Protein AF-A0A7S3C6K2-F1 (afdb_monomer_lite)

Secondary structure (DSSP, 8-state):
-TTHHHHHHHHHHHGGGGGGGHHHHHHHHHHHH-TT-TTS-HHHHHHHHHHHHHHHHTS--TTTHHHHHHHHHHHHHHS-HHHHHHHHHHHHHHHHHHGGGGGGGHHHHHHHHHHHT---HHHHHHHHHHHTTS---S-------HHHHHHHHHHHHTS-S--------------PPP-HHHHHHHH--TT--SHHHHHHHHHHHHHHHHHH-S-HHHHHTHHHHHH-HHHHHHTHHHHHHHHHTTS-HHHH-

Foldseek 3Di:
DVCLLVVLVVLLVCFAVCQVVCVPVLVVLLVQLAQPPPPHDPVSSLSSLLSLLSNLLRYQCVPCLCVLVVSLLNCLQRNDPVCNVSSVSSNLSNCLNCPLVCQVCLVVVVVSCVVSVHDDPSSVQSNVLSVVPDDDPDDDDDCPDSNVSSVVSCVVPVPVDDDPDPPPPPPPQQQDAADVVLLVVLQDDPPQDDPVSVLVSLLSNLLSLLCRFSGPVSNVCSVVSVVDVVSSVVCSVVSCVRNVVNDDPVSND

pLDDT: mean 78.12, std 16.26, range [31.64, 93.25]

InterPro domains:
  IPR011989 Armadillo-like helical [G3DSA:1.25.10.10] (5-213)
  IPR016024 Armadillo-type fold [SSF48371] (8-250)
  IPR050517 DNA Damage Response and Repair Kinase [PTHR11139] (7-250)

Sequence (253 aa):
YTYVPHVLHAIESFGSSIEDNLHILLPALMRLISPNTTATPLEIRRTILESLARILKCMKLSGYGSAIIQPLARILSLGPESLKRTTLDTICAAAVSLGEEFSFFVPSIRKLLIAQNIHHDVFEAIASCLALSEPPCTVDTVDYNASTAFDYIMKTKMNGQAPDKLDIMPTPELKYSVNEQNLKKAWESSQRSTKEDWVEWMRHFSVELLKESPSPALRACYTLAQVQPHTAKDLFAAGFISCWSELSSNSQQ

Radius of gyration: 30.46 Å; chains: 1; bounding box: 77×34×78 Å

Structure (mmCIF, N/CA/C/O backbone):
data_AF-A0A7S3C6K2-F1
#
_entry.id   AF-A0A7S3C6K2-F1
#
loop_
_atom_site.group_PDB
_atom_site.id
_atom_site.type_symbol
_atom_site.label_atom_id
_atom_site.label_alt_id
_atom_site.label_comp_id
_atom_site.label_asym_id
_atom_site.label_entity_id
_atom_site.label_seq_id
_atom_site.pdbx_PDB_ins_code
_atom_site.Cartn_x
_atom_site.Cartn_y
_atom_site.Cartn_z
_atom_site.occupancy
_atom_site.B_iso_or_equiv
_atom_site.auth_seq_id
_atom_site.auth_comp_id
_atom_site.auth_asym_id
_atom_site.auth_atom_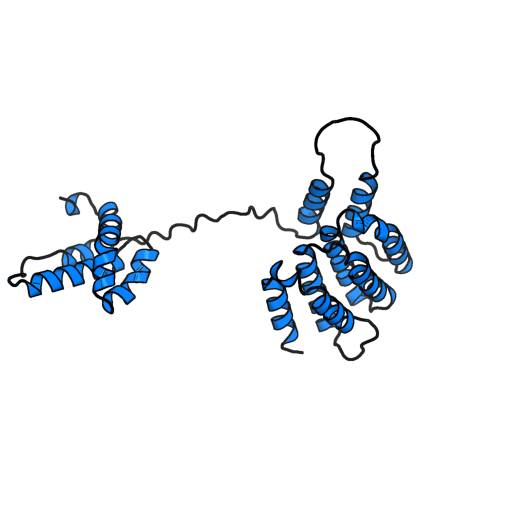id
_atom_site.pdbx_PDB_model_num
ATOM 1 N N . TYR A 1 1 ? -13.338 -0.760 -20.403 1.00 64.81 1 TYR A N 1
ATOM 2 C CA . TYR A 1 1 ? -12.100 -0.479 -19.643 1.00 64.81 1 TYR A CA 1
ATOM 3 C C . TYR A 1 1 ? -12.317 0.258 -18.312 1.00 64.81 1 TYR A C 1
ATOM 5 O O . TYR A 1 1 ? -11.346 0.523 -17.617 1.00 64.81 1 TYR A O 1
ATOM 13 N N . THR A 1 2 ? -13.558 0.529 -17.897 1.00 73.94 2 THR A N 1
ATOM 14 C CA . THR A 1 2 ? -13.909 1.263 -16.661 1.00 73.94 2 THR A CA 1
ATOM 15 C C . THR A 1 2 ? -13.437 0.595 -15.362 1.00 73.94 2 THR A C 1
ATOM 17 O O . THR A 1 2 ? -13.117 1.276 -14.393 1.00 73.94 2 THR A O 1
ATOM 20 N N . TYR A 1 3 ? -13.331 -0.734 -15.343 1.00 82.06 3 TYR A N 1
ATOM 21 C CA . TYR A 1 3 ? -12.882 -1.487 -14.167 1.00 82.06 3 TYR A CA 1
ATOM 22 C C . TYR A 1 3 ? -11.357 -1.584 -14.025 1.00 82.06 3 TYR A C 1
ATOM 24 O O . TYR A 1 3 ? -10.878 -1.969 -12.964 1.00 82.06 3 TYR A O 1
ATOM 32 N N . VAL A 1 4 ? -10.580 -1.221 -15.056 1.00 81.69 4 VAL A N 1
ATOM 33 C CA . VAL A 1 4 ? -9.114 -1.386 -15.038 1.00 81.69 4 VAL A CA 1
ATOM 34 C C . VAL A 1 4 ? -8.454 -0.611 -13.888 1.00 81.69 4 VAL A C 1
ATOM 36 O O . VAL A 1 4 ? -7.694 -1.234 -13.153 1.00 81.69 4 VAL A O 1
ATOM 39 N N . PRO A 1 5 ? -8.771 0.676 -13.637 1.00 79.88 5 PRO A N 1
ATOM 40 C CA . PRO A 1 5 ? -8.176 1.414 -12.519 1.00 79.88 5 PRO A CA 1
ATOM 41 C C . PRO A 1 5 ? -8.506 0.812 -11.148 1.00 79.88 5 PRO A C 1
ATOM 43 O O . PRO A 1 5 ? -7.655 0.786 -10.269 1.00 79.88 5 PRO A O 1
ATOM 46 N N . HIS A 1 6 ? -9.718 0.276 -10.976 1.00 84.00 6 HIS A N 1
ATOM 47 C CA . HIS A 1 6 ? -10.160 -0.335 -9.720 1.00 84.00 6 HIS A CA 1
ATOM 48 C C . HIS A 1 6 ? -9.415 -1.643 -9.439 1.00 84.00 6 HIS A C 1
ATOM 50 O O . HIS A 1 6 ? -8.993 -1.889 -8.313 1.00 84.00 6 HIS A O 1
ATOM 56 N N . VAL A 1 7 ? -9.209 -2.462 -10.475 1.00 86.00 7 VAL A N 1
ATOM 57 C CA . VAL A 1 7 ? -8.421 -3.696 -10.370 1.00 86.00 7 VAL A CA 1
ATOM 58 C C . VAL A 1 7 ? -6.953 -3.375 -10.092 1.00 86.00 7 VAL A C 1
ATOM 60 O O . VAL A 1 7 ? -6.355 -4.010 -9.233 1.00 86.00 7 VAL A O 1
ATOM 63 N N . LEU A 1 8 ? -6.381 -2.367 -10.758 1.00 84.00 8 LEU A N 1
ATOM 64 C CA . LEU A 1 8 ? -5.008 -1.925 -10.495 1.00 84.00 8 LEU A CA 1
ATOM 65 C C . LEU A 1 8 ? -4.840 -1.401 -9.066 1.00 84.00 8 LEU A C 1
ATOM 67 O O . LEU A 1 8 ? -3.892 -1.787 -8.397 1.00 84.00 8 LEU A O 1
ATOM 71 N N . HIS A 1 9 ? -5.786 -0.602 -8.572 1.00 84.62 9 HIS A N 1
ATOM 72 C CA . HIS A 1 9 ? -5.782 -0.126 -7.191 1.00 84.62 9 HIS A CA 1
ATOM 73 C C . HIS A 1 9 ? -5.900 -1.277 -6.182 1.00 84.62 9 HIS A C 1
ATOM 75 O O . HIS A 1 9 ? -5.222 -1.278 -5.158 1.00 84.62 9 HIS A O 1
ATOM 81 N N . ALA A 1 10 ? -6.728 -2.287 -6.467 1.00 85.44 10 ALA A N 1
ATOM 82 C CA . ALA A 1 10 ? -6.806 -3.483 -5.630 1.00 85.44 10 ALA A CA 1
ATOM 83 C C . ALA A 1 10 ? -5.462 -4.234 -5.605 1.00 85.44 10 ALA A C 1
ATOM 85 O O . ALA A 1 10 ? -4.978 -4.589 -4.534 1.00 85.44 10 ALA A O 1
ATOM 86 N N . ILE A 1 11 ? -4.819 -4.402 -6.766 1.00 84.94 11 ILE A N 1
ATOM 87 C CA . ILE A 1 11 ? -3.484 -5.008 -6.873 1.00 84.94 11 ILE A CA 1
ATOM 88 C C . ILE A 1 11 ? -2.448 -4.188 -6.090 1.00 84.94 11 ILE A C 1
ATOM 90 O O . ILE A 1 11 ? -1.660 -4.758 -5.345 1.00 84.94 11 ILE A O 1
ATOM 94 N N . GLU A 1 12 ? -2.470 -2.860 -6.192 1.00 84.62 12 GLU A N 1
ATOM 95 C CA . GLU A 1 12 ? -1.604 -1.981 -5.395 1.00 84.62 12 GLU A CA 1
ATOM 96 C C . GLU A 1 12 ? -1.830 -2.165 -3.886 1.00 84.62 12 GLU A C 1
ATOM 98 O O . GLU A 1 12 ? -0.866 -2.261 -3.131 1.00 84.62 12 GLU A O 1
ATOM 103 N N . SER A 1 13 ? -3.088 -2.279 -3.445 1.00 83.25 13 SER A N 1
ATOM 104 C CA . SER A 1 13 ? -3.433 -2.416 -2.023 1.00 83.25 13 SER A CA 1
ATOM 105 C C . SER A 1 13 ? -2.991 -3.735 -1.384 1.00 83.25 13 SER A C 1
ATOM 107 O O . SER A 1 13 ? -2.796 -3.789 -0.172 1.00 83.25 13 SER A O 1
ATOM 109 N N . PHE A 1 14 ? -2.803 -4.796 -2.174 1.00 83.38 14 PHE A N 1
ATOM 110 C CA . PHE A 1 14 ? -2.331 -6.079 -1.651 1.00 83.38 14 PHE A CA 1
ATOM 111 C C . PHE A 1 14 ? -0.828 -6.074 -1.313 1.00 83.38 14 PHE A C 1
ATOM 113 O O . PHE A 1 14 ? -0.391 -6.907 -0.512 1.00 83.38 14 PHE A O 1
ATOM 120 N N . GLY A 1 15 ? -0.046 -5.147 -1.886 1.00 80.81 15 GLY A N 1
ATOM 121 C CA . GLY A 1 15 ? 1.379 -4.979 -1.586 1.00 80.81 15 GLY A CA 1
ATOM 122 C C . GLY A 1 15 ? 2.167 -6.288 -1.701 1.00 80.81 15 GLY A C 1
ATOM 123 O O . GLY A 1 15 ? 1.960 -7.062 -2.633 1.00 80.81 15 GLY A O 1
ATOM 124 N N . SER A 1 16 ? 3.020 -6.577 -0.715 1.00 79.62 16 SER A N 1
ATOM 125 C CA . SER A 1 16 ? 3.875 -7.775 -0.687 1.00 79.62 16 SER A CA 1
ATOM 126 C C . SER A 1 16 ? 3.115 -9.111 -0.697 1.00 79.62 16 SER A C 1
ATOM 128 O O . SER A 1 16 ? 3.700 -10.146 -0.996 1.00 79.62 16 SER A O 1
ATOM 130 N N . SER A 1 17 ? 1.800 -9.118 -0.451 1.00 81.19 17 SER A N 1
ATOM 131 C CA . SER A 1 17 ? 0.987 -10.345 -0.483 1.00 81.19 17 SER A CA 1
ATOM 132 C C . SER A 1 17 ? 0.857 -10.954 -1.888 1.00 81.19 17 SER A C 1
ATOM 134 O O . SER A 1 17 ? 0.444 -12.104 -2.026 1.00 81.19 17 SER A O 1
ATOM 136 N N . ILE A 1 18 ? 1.170 -10.196 -2.948 1.00 82.06 18 ILE A N 1
ATOM 137 C CA . ILE A 1 18 ? 1.134 -10.691 -4.337 1.00 82.06 18 ILE A CA 1
ATOM 138 C C . ILE A 1 18 ? 2.470 -11.309 -4.767 1.00 82.06 18 ILE A C 1
ATOM 140 O O . ILE A 1 18 ? 2.504 -11.935 -5.825 1.00 82.06 18 ILE A O 1
ATOM 144 N N . GLU A 1 19 ? 3.551 -11.182 -3.988 1.00 81.88 19 GLU A N 1
ATOM 145 C CA . GLU A 1 19 ? 4.899 -11.613 -4.402 1.00 81.88 19 GLU A CA 1
ATOM 146 C C . GLU A 1 19 ? 4.919 -13.054 -4.946 1.00 81.88 19 GLU A C 1
ATOM 148 O O . GLU A 1 19 ? 5.427 -13.298 -6.043 1.00 81.88 19 GLU A O 1
ATOM 153 N N . ASP A 1 20 ? 4.231 -13.978 -4.271 1.00 83.75 20 ASP A N 1
ATOM 154 C CA . ASP A 1 20 ? 4.140 -15.393 -4.660 1.00 83.75 20 ASP A CA 1
ATOM 155 C C . ASP A 1 20 ? 3.450 -15.618 -6.021 1.00 83.75 20 ASP A C 1
ATOM 157 O O . ASP A 1 20 ? 3.734 -16.574 -6.746 1.00 83.75 20 ASP A O 1
ATOM 161 N N . ASN A 1 21 ? 2.558 -14.707 -6.412 1.00 83.88 21 ASN A N 1
ATOM 162 C CA . ASN A 1 21 ? 1.758 -14.782 -7.635 1.00 83.88 21 ASN A CA 1
ATOM 163 C C . ASN A 1 21 ? 2.250 -13.826 -8.742 1.00 83.88 21 ASN A C 1
ATOM 165 O O . ASN A 1 21 ? 1.594 -13.687 -9.783 1.00 83.88 21 ASN A O 1
ATOM 169 N N . LEU A 1 22 ? 3.418 -13.190 -8.571 1.00 82.12 22 LEU A N 1
ATOM 170 C CA . LEU A 1 22 ? 3.992 -12.256 -9.552 1.00 82.12 22 LEU A CA 1
ATOM 171 C C . LEU A 1 22 ? 4.201 -12.889 -10.931 1.00 82.12 22 LEU A C 1
ATOM 173 O O . LEU A 1 22 ? 3.985 -12.230 -11.950 1.00 82.12 22 LEU A O 1
ATOM 177 N N . HIS A 1 23 ? 4.547 -14.176 -10.979 1.00 84.31 23 HIS A N 1
ATOM 178 C CA . HIS A 1 23 ? 4.739 -14.926 -12.221 1.00 84.31 23 HIS A CA 1
ATOM 179 C C . HIS A 1 23 ? 3.481 -14.984 -13.110 1.00 84.31 23 HIS A C 1
ATOM 181 O O . HIS A 1 23 ? 3.599 -15.149 -14.322 1.00 84.31 23 HIS A O 1
ATOM 187 N N . ILE A 1 24 ? 2.284 -14.811 -12.539 1.00 85.94 24 ILE A N 1
ATOM 188 C CA . ILE A 1 24 ? 1.009 -14.776 -13.275 1.00 85.94 24 ILE A CA 1
ATOM 189 C C . ILE A 1 24 ? 0.642 -13.334 -13.634 1.00 85.94 24 ILE A C 1
ATOM 191 O O . ILE A 1 24 ? 0.229 -13.035 -14.760 1.00 85.94 24 ILE A O 1
ATOM 195 N N . LEU A 1 25 ? 0.807 -12.429 -12.670 1.00 84.56 25 LEU A N 1
ATOM 196 C CA . LEU A 1 25 ? 0.382 -11.039 -12.776 1.00 84.56 25 LEU A CA 1
ATOM 197 C C . LEU A 1 25 ? 1.250 -10.245 -13.760 1.00 84.56 25 LEU A C 1
ATOM 199 O O . LEU A 1 25 ? 0.731 -9.536 -14.626 1.00 84.56 25 LEU A O 1
ATOM 203 N N . LEU A 1 26 ? 2.571 -10.395 -13.664 1.00 84.38 26 LEU A N 1
ATOM 204 C CA . LEU A 1 26 ? 3.520 -9.606 -14.437 1.00 84.38 26 LEU A CA 1
ATOM 205 C C . LEU A 1 26 ? 3.379 -9.853 -15.953 1.00 84.38 26 LEU A C 1
ATOM 207 O O . LEU A 1 26 ? 3.201 -8.875 -16.685 1.00 84.38 26 LEU A O 1
ATOM 211 N N . PRO A 1 27 ? 3.340 -11.100 -16.474 1.00 85.12 27 PRO A N 1
ATOM 212 C CA . PRO A 1 27 ? 3.137 -11.324 -17.906 1.00 85.12 27 PRO A CA 1
ATOM 213 C C . PRO A 1 27 ? 1.773 -10.837 -18.410 1.00 85.12 27 PRO A C 1
ATOM 215 O O . PRO A 1 27 ? 1.652 -10.421 -19.564 1.00 85.12 27 PRO A O 1
ATOM 218 N N . ALA A 1 28 ? 0.728 -10.875 -17.576 1.00 86.44 28 ALA A N 1
ATOM 219 C CA . ALA A 1 28 ? -0.586 -10.352 -17.940 1.00 86.44 28 ALA A CA 1
ATOM 220 C C . ALA A 1 28 ? -0.554 -8.826 -18.118 1.00 86.44 28 ALA A C 1
ATOM 222 O O . ALA A 1 28 ? -0.983 -8.332 -19.162 1.00 86.44 28 ALA A O 1
ATOM 223 N N . LEU A 1 29 ? 0.030 -8.094 -17.162 1.00 86.25 29 LEU A N 1
ATOM 224 C CA . LEU A 1 29 ? 0.198 -6.642 -17.257 1.00 86.25 29 LEU A CA 1
ATOM 225 C C . LEU A 1 29 ? 1.121 -6.255 -18.423 1.00 86.25 29 LEU A C 1
ATOM 227 O O . LEU A 1 29 ? 0.767 -5.391 -19.223 1.00 86.25 29 LEU A O 1
ATOM 231 N N . MET A 1 30 ? 2.250 -6.948 -18.605 1.00 86.69 30 MET A N 1
ATOM 232 C CA . MET A 1 30 ? 3.189 -6.686 -19.708 1.00 86.69 30 MET A CA 1
ATOM 233 C C . MET A 1 30 ? 2.550 -6.872 -21.091 1.00 86.69 30 MET A C 1
ATOM 235 O O . MET A 1 30 ? 2.809 -6.085 -22.005 1.00 86.69 30 MET A O 1
ATOM 239 N N . ARG A 1 31 ? 1.667 -7.867 -21.264 1.00 83.25 31 ARG A N 1
ATOM 240 C CA . ARG A 1 31 ? 0.925 -8.064 -22.524 1.00 83.25 31 ARG A CA 1
ATOM 241 C C . ARG A 1 31 ? -0.049 -6.925 -22.830 1.00 83.25 31 ARG A C 1
ATOM 243 O O . ARG A 1 31 ? -0.217 -6.578 -23.999 1.00 83.25 31 ARG A O 1
ATOM 250 N N . LEU A 1 32 ? -0.670 -6.337 -21.807 1.00 81.31 32 LEU A N 1
ATOM 251 C CA . LEU A 1 32 ? -1.620 -5.230 -21.974 1.00 81.31 32 LEU A CA 1
ATOM 252 C C . LEU A 1 32 ? -0.936 -3.922 -22.399 1.00 81.31 32 LEU A C 1
ATOM 254 O O . LEU A 1 32 ? -1.541 -3.125 -23.121 1.00 81.31 32 LEU A O 1
ATOM 258 N N . ILE A 1 33 ? 0.315 -3.719 -21.972 1.00 83.06 33 ILE A N 1
ATOM 259 C CA . ILE A 1 33 ? 1.109 -2.517 -22.273 1.00 83.06 33 ILE A CA 1
ATOM 260 C C . ILE A 1 33 ? 1.903 -2.670 -23.586 1.00 83.06 33 ILE A C 1
ATOM 262 O O . ILE A 1 33 ? 2.230 -1.671 -24.226 1.00 83.06 33 ILE A O 1
ATOM 266 N N . SER A 1 34 ? 2.184 -3.906 -24.017 1.00 80.50 34 SER A N 1
ATOM 267 C CA . SER A 1 34 ? 2.970 -4.214 -25.220 1.00 80.50 34 SER A CA 1
ATOM 268 C C . SER A 1 34 ? 2.562 -3.380 -26.454 1.00 80.50 34 SER A C 1
ATOM 270 O O . SER A 1 34 ? 1.366 -3.237 -26.737 1.00 80.50 34 SER A O 1
ATOM 272 N N . PRO A 1 35 ? 3.532 -2.859 -27.236 1.00 68.50 35 PRO A N 1
ATOM 273 C CA . PRO A 1 35 ? 3.268 -1.983 -28.383 1.00 68.50 35 PRO A CA 1
ATOM 274 C C . PRO A 1 35 ? 2.441 -2.662 -29.486 1.00 68.50 35 PRO A C 1
ATOM 276 O O . PRO A 1 35 ? 1.701 -1.986 -30.194 1.00 68.50 35 PRO A O 1
ATOM 279 N N . ASN A 1 36 ? 2.496 -3.995 -29.579 1.00 64.88 36 ASN A N 1
ATOM 280 C CA . ASN A 1 36 ? 1.814 -4.773 -30.619 1.00 64.88 36 ASN A CA 1
ATOM 281 C C . ASN A 1 36 ? 0.298 -4.909 -30.393 1.00 64.88 36 ASN A C 1
ATOM 283 O O . ASN A 1 36 ? -0.426 -5.328 -31.293 1.00 64.88 36 ASN A O 1
ATOM 287 N N . THR A 1 37 ? -0.196 -4.586 -29.198 1.00 69.25 37 THR A N 1
ATOM 288 C CA . THR A 1 37 ? -1.614 -4.723 -28.863 1.00 69.25 37 THR A CA 1
ATOM 289 C C . THR A 1 37 ? -2.338 -3.447 -29.276 1.00 69.25 37 THR A C 1
ATOM 291 O O . THR A 1 37 ? -2.374 -2.509 -28.500 1.00 69.25 37 THR A O 1
ATOM 294 N N . THR A 1 38 ? -2.927 -3.346 -30.468 1.00 62.12 38 THR A N 1
ATOM 295 C CA . THR A 1 38 ? -3.672 -2.134 -30.901 1.00 62.12 38 THR A CA 1
ATOM 296 C C . THR A 1 38 ? -5.009 -1.933 -30.179 1.00 62.12 38 THR A C 1
ATOM 298 O O . THR A 1 38 ? -5.578 -0.848 -30.233 1.00 62.12 38 THR A O 1
ATOM 301 N N . ALA A 1 39 ? -5.496 -2.951 -29.462 1.00 70.00 39 ALA A N 1
ATOM 302 C CA . ALA A 1 39 ? -6.806 -2.934 -28.815 1.00 70.00 39 ALA A CA 1
ATOM 303 C C . ALA A 1 39 ? -6.888 -2.025 -27.574 1.00 70.00 39 ALA A C 1
ATOM 305 O O . ALA A 1 39 ? -7.967 -1.536 -27.259 1.00 70.00 39 ALA A O 1
ATOM 306 N N . THR A 1 40 ? -5.784 -1.791 -26.853 1.00 77.81 40 THR A N 1
ATOM 307 C CA . THR A 1 40 ? -5.785 -1.014 -25.601 1.00 77.81 40 THR A CA 1
ATOM 308 C C . THR A 1 40 ? -5.561 0.485 -25.849 1.00 77.81 40 THR A C 1
ATOM 310 O O . THR A 1 40 ? -4.499 0.851 -26.368 1.00 77.81 40 THR A O 1
ATOM 313 N N . PRO A 1 41 ? -6.491 1.368 -25.431 1.00 83.44 41 PRO A N 1
ATOM 314 C CA . PRO A 1 41 ? -6.302 2.819 -25.479 1.00 83.44 41 PRO A CA 1
ATOM 315 C C . PRO A 1 41 ? -5.038 3.286 -24.745 1.00 83.44 41 PRO A C 1
ATOM 317 O O . PRO A 1 41 ? -4.643 2.707 -23.730 1.00 83.44 41 PRO A O 1
ATOM 320 N N . LEU A 1 42 ? -4.417 4.357 -25.248 1.00 82.75 42 LEU A N 1
ATOM 321 C CA . LEU A 1 42 ? -3.139 4.877 -24.742 1.00 82.75 42 LEU A CA 1
ATOM 322 C C . LEU A 1 42 ? -3.208 5.324 -23.276 1.00 82.75 42 LEU A C 1
ATOM 324 O O . LEU A 1 42 ? -2.281 5.047 -22.517 1.00 82.75 42 LEU A O 1
ATOM 328 N N . GLU A 1 43 ? -4.313 5.950 -22.865 1.00 83.62 43 GLU A N 1
ATOM 329 C CA . GLU A 1 43 ? -4.521 6.394 -21.479 1.00 83.62 43 GLU A CA 1
ATOM 330 C C . GLU A 1 43 ? -4.464 5.226 -20.497 1.00 83.62 43 GLU A C 1
ATOM 332 O O . GLU A 1 43 ? -3.812 5.304 -19.464 1.00 83.62 43 GLU A O 1
ATOM 337 N N . ILE A 1 44 ? -5.057 4.091 -20.865 1.00 84.50 44 ILE A N 1
ATOM 338 C CA . ILE A 1 44 ? -5.096 2.912 -20.000 1.00 84.50 44 ILE A CA 1
ATOM 339 C C . ILE A 1 44 ? -3.712 2.283 -19.889 1.00 84.50 44 ILE A C 1
ATOM 341 O O . ILE A 1 44 ? -3.324 1.860 -18.805 1.00 84.50 44 ILE A O 1
ATOM 345 N N . ARG A 1 45 ? -2.934 2.246 -20.979 1.00 87.25 45 ARG A N 1
ATOM 346 C CA . ARG A 1 45 ? -1.543 1.764 -20.919 1.00 87.25 45 ARG A CA 1
ATOM 347 C C . ARG A 1 45 ? -0.693 2.632 -20.003 1.00 87.25 45 ARG A C 1
ATOM 349 O O . ARG A 1 45 ? 0.111 2.092 -19.251 1.00 87.25 45 ARG A O 1
ATOM 356 N N . ARG A 1 46 ? -0.900 3.951 -20.042 1.00 87.38 46 ARG A N 1
ATOM 357 C CA . ARG A 1 46 ? -0.248 4.889 -19.129 1.00 87.38 46 ARG A CA 1
ATOM 358 C C . ARG A 1 46 ? -0.633 4.613 -17.678 1.00 87.38 46 ARG A C 1
ATOM 360 O O . ARG A 1 46 ? 0.260 4.453 -16.857 1.00 87.38 46 ARG A O 1
ATOM 367 N N . THR A 1 47 ? -1.925 4.469 -17.379 1.00 86.19 47 THR A N 1
ATOM 368 C CA . THR A 1 47 ? -2.391 4.136 -16.023 1.00 86.19 47 THR A CA 1
ATOM 369 C C . THR A 1 47 ? -1.810 2.809 -15.537 1.00 86.19 47 THR A C 1
ATOM 371 O O . THR A 1 47 ? -1.361 2.722 -14.401 1.00 86.19 47 THR A O 1
ATOM 374 N N . ILE A 1 48 ? -1.753 1.785 -16.398 1.00 88.56 48 ILE A N 1
ATOM 375 C CA . ILE A 1 48 ? -1.130 0.503 -16.046 1.00 88.56 48 ILE A CA 1
ATOM 376 C C . ILE A 1 48 ? 0.367 0.688 -15.754 1.00 88.56 48 ILE A C 1
ATOM 378 O O . ILE A 1 48 ? 0.844 0.107 -14.788 1.00 88.56 48 ILE A O 1
ATOM 382 N N . LEU A 1 49 ? 1.105 1.485 -16.537 1.00 88.38 49 LEU A N 1
ATOM 383 C CA . LEU A 1 49 ? 2.523 1.776 -16.278 1.00 88.38 49 LEU A CA 1
ATOM 384 C C . LEU A 1 49 ? 2.730 2.512 -14.946 1.00 88.38 49 LEU A C 1
ATOM 386 O O . LEU A 1 49 ? 3.581 2.117 -14.158 1.00 88.38 49 LEU A O 1
ATOM 390 N N . GLU A 1 50 ? 1.924 3.534 -14.658 1.00 89.19 50 GLU A N 1
ATOM 391 C CA . GLU A 1 50 ? 1.990 4.294 -13.400 1.00 89.19 50 GLU A CA 1
ATOM 392 C C . GLU A 1 50 ? 1.644 3.419 -12.182 1.00 89.19 50 GLU A C 1
ATOM 394 O O . GLU A 1 50 ? 2.293 3.496 -11.136 1.00 89.19 50 GLU A O 1
ATOM 399 N N . SER A 1 51 ? 0.640 2.550 -12.308 1.00 87.31 51 SER A N 1
ATOM 400 C CA . SER A 1 51 ? 0.312 1.539 -11.298 1.00 87.31 51 SER A CA 1
ATOM 401 C C . SER A 1 51 ? 1.418 0.504 -11.139 1.00 87.31 51 SER A C 1
ATOM 403 O O . SER A 1 51 ? 1.815 0.185 -10.023 1.00 87.31 51 SER A O 1
ATOM 405 N N . LEU A 1 52 ? 1.986 0.022 -12.243 1.00 88.38 52 LEU A N 1
ATOM 406 C CA . LEU A 1 52 ? 3.091 -0.923 -12.218 1.00 88.38 52 LEU A CA 1
ATOM 407 C C . LEU A 1 52 ? 4.323 -0.324 -11.538 1.00 88.38 52 LEU A C 1
ATOM 409 O O . LEU A 1 52 ? 4.941 -1.003 -10.730 1.00 88.38 52 LEU A O 1
ATOM 413 N N . ALA A 1 53 ? 4.659 0.940 -11.794 1.00 87.19 53 ALA A N 1
ATOM 414 C CA . ALA A 1 53 ? 5.763 1.614 -11.117 1.00 87.19 53 ALA A CA 1
ATOM 415 C C . ALA A 1 53 ? 5.578 1.622 -9.590 1.00 87.19 53 ALA A C 1
ATOM 417 O O . ALA A 1 53 ? 6.538 1.403 -8.856 1.00 87.19 53 ALA A O 1
ATOM 418 N N . ARG A 1 54 ? 4.347 1.830 -9.103 1.00 85.00 54 ARG A N 1
ATOM 419 C CA . ARG A 1 54 ? 4.021 1.758 -7.669 1.00 85.00 54 ARG A CA 1
ATOM 420 C C . ARG A 1 54 ? 4.127 0.337 -7.124 1.00 85.00 54 ARG A C 1
ATOM 422 O O . ARG A 1 54 ? 4.765 0.139 -6.098 1.00 85.00 54 ARG A O 1
ATOM 429 N N . ILE A 1 55 ? 3.574 -0.642 -7.840 1.00 85.44 55 ILE A N 1
ATOM 430 C CA . ILE A 1 55 ? 3.633 -2.060 -7.458 1.00 85.44 55 ILE A CA 1
ATOM 431 C C . ILE A 1 55 ? 5.090 -2.526 -7.371 1.00 85.44 55 ILE A C 1
ATOM 433 O O . ILE A 1 55 ? 5.481 -3.126 -6.378 1.00 85.44 55 ILE A O 1
ATOM 437 N N . LEU A 1 56 ? 5.915 -2.215 -8.375 1.00 84.12 56 LEU A N 1
ATOM 438 C CA . LEU A 1 56 ? 7.305 -2.663 -8.433 1.00 84.12 56 LEU A CA 1
ATOM 439 C C . LEU A 1 56 ? 8.149 -2.110 -7.279 1.00 84.12 56 LEU A C 1
ATOM 441 O O . LEU A 1 56 ? 8.979 -2.854 -6.773 1.00 84.12 56 LEU A O 1
ATOM 445 N N . LYS A 1 57 ? 7.911 -0.872 -6.814 1.00 80.12 57 LYS A N 1
ATOM 446 C CA . LYS A 1 57 ? 8.635 -0.255 -5.678 1.00 80.12 57 LYS A CA 1
ATOM 447 C C . LYS A 1 57 ? 8.452 -0.990 -4.349 1.00 80.12 57 LYS A C 1
ATOM 449 O O . LYS A 1 57 ? 9.300 -0.875 -3.473 1.00 80.12 57 LYS A O 1
ATOM 454 N N . CYS A 1 58 ? 7.341 -1.699 -4.176 1.00 72.94 58 CYS A N 1
ATOM 455 C CA . CYS A 1 58 ? 6.978 -2.327 -2.906 1.00 72.94 58 CYS A CA 1
ATOM 456 C C . CYS A 1 58 ? 7.273 -3.835 -2.863 1.00 72.94 58 CYS A C 1
ATOM 458 O O . CYS A 1 58 ? 6.860 -4.488 -1.909 1.00 72.94 58 CYS A O 1
ATOM 460 N N . MET A 1 59 ? 7.942 -4.388 -3.883 1.00 75.94 59 MET A N 1
ATOM 461 C CA . MET A 1 59 ? 8.101 -5.835 -4.079 1.00 75.94 59 MET A CA 1
ATOM 462 C C . MET A 1 59 ? 9.570 -6.237 -4.174 1.00 75.94 59 MET A C 1
ATOM 464 O O . MET A 1 59 ? 10.377 -5.513 -4.756 1.00 75.94 59 MET A O 1
ATOM 468 N N . LYS A 1 60 ? 9.907 -7.443 -3.715 1.00 78.12 60 LYS A N 1
ATOM 469 C CA . LYS A 1 60 ? 11.197 -8.079 -4.022 1.00 78.12 60 LYS A CA 1
ATOM 470 C C . LYS A 1 60 ? 11.154 -8.712 -5.414 1.00 78.12 60 LYS A C 1
ATOM 472 O O . LYS A 1 60 ? 10.398 -9.646 -5.659 1.00 78.12 60 LYS A O 1
ATOM 477 N N . LEU A 1 61 ? 11.978 -8.215 -6.339 1.00 76.94 61 LEU A N 1
ATOM 478 C CA . LEU A 1 61 ? 11.972 -8.638 -7.750 1.00 76.94 61 LEU A CA 1
ATOM 479 C C . LEU A 1 61 ? 13.079 -9.645 -8.104 1.00 76.94 61 LEU A C 1
ATOM 481 O O . LEU A 1 61 ? 13.432 -9.765 -9.281 1.00 76.94 61 LEU A O 1
ATOM 485 N N . SER A 1 62 ? 13.622 -10.366 -7.119 1.00 77.81 62 SER A N 1
ATOM 486 C CA . SER A 1 62 ? 14.737 -11.297 -7.329 1.00 77.81 62 SER A CA 1
ATOM 487 C C . SER A 1 62 ? 14.405 -12.320 -8.424 1.00 77.81 62 SER A C 1
ATOM 489 O O . SER A 1 62 ? 13.400 -13.027 -8.372 1.00 77.81 62 SER A O 1
ATOM 491 N N . GLY A 1 63 ? 15.228 -12.359 -9.475 1.00 79.50 63 GLY A N 1
ATOM 492 C CA . GLY A 1 63 ? 15.031 -13.256 -10.621 1.00 79.50 63 GLY A CA 1
ATOM 493 C C . GLY A 1 63 ? 14.003 -12.804 -11.674 1.00 79.50 63 GLY A C 1
ATOM 494 O O . GLY A 1 63 ? 13.931 -13.415 -12.741 1.00 79.50 63 GLY A O 1
ATOM 495 N N . TYR A 1 64 ? 13.262 -11.709 -11.458 1.00 83.31 64 TYR A N 1
ATOM 496 C CA . TYR A 1 64 ? 12.313 -11.154 -12.441 1.00 83.31 64 TYR A CA 1
ATOM 497 C C . TYR A 1 64 ? 12.882 -9.992 -13.271 1.00 83.31 64 TYR A C 1
ATOM 499 O O . TYR A 1 64 ? 12.212 -9.519 -14.192 1.00 83.31 64 TYR A O 1
ATOM 507 N N . GLY A 1 65 ? 14.122 -9.554 -13.013 1.00 84.56 65 GLY A N 1
ATOM 508 C CA . GLY A 1 65 ? 14.734 -8.386 -13.662 1.00 84.56 65 GLY A CA 1
ATOM 509 C C . GLY A 1 65 ? 14.609 -8.386 -15.189 1.00 84.56 65 GLY A C 1
ATOM 510 O O . GLY A 1 65 ? 14.030 -7.469 -15.766 1.00 84.56 65 GLY A O 1
ATOM 511 N N . SER A 1 66 ? 15.033 -9.457 -15.864 1.00 88.69 66 SER A N 1
ATOM 512 C CA . SER A 1 66 ? 14.911 -9.554 -17.330 1.00 88.69 66 SER A CA 1
ATOM 513 C C . SER A 1 66 ? 13.456 -9.549 -17.818 1.00 88.69 66 SER A C 1
ATOM 515 O O . SER A 1 66 ? 13.149 -8.913 -18.827 1.00 88.69 66 SER A O 1
ATOM 517 N N . ALA A 1 67 ? 12.547 -10.212 -17.095 1.00 85.81 67 ALA A N 1
ATOM 518 C CA . ALA A 1 67 ? 11.130 -10.304 -17.452 1.00 85.81 67 ALA A CA 1
ATOM 519 C C . ALA A 1 67 ? 10.396 -8.955 -17.346 1.00 85.81 67 ALA A C 1
ATOM 521 O O . ALA A 1 67 ? 9.383 -8.762 -18.015 1.00 85.81 67 ALA A O 1
ATOM 522 N N . ILE A 1 68 ? 10.916 -8.025 -16.541 1.00 88.31 68 ILE A N 1
ATOM 523 C CA . ILE A 1 68 ? 10.371 -6.675 -16.345 1.00 88.31 68 ILE A CA 1
ATOM 524 C C . ILE A 1 68 ? 11.072 -5.677 -17.265 1.00 88.31 68 ILE A C 1
ATOM 526 O O . ILE A 1 68 ? 10.425 -4.936 -18.006 1.00 88.31 68 ILE A O 1
ATOM 530 N N . ILE A 1 69 ? 12.405 -5.674 -17.260 1.00 90.69 69 ILE A N 1
ATOM 531 C CA . ILE A 1 69 ? 13.203 -4.686 -17.985 1.00 90.69 69 ILE A CA 1
ATOM 532 C C . ILE A 1 69 ? 13.080 -4.869 -19.499 1.00 90.69 69 ILE A C 1
ATOM 534 O O . ILE A 1 69 ? 12.963 -3.876 -20.213 1.00 90.69 69 ILE A O 1
ATOM 538 N N . GLN A 1 70 ? 13.048 -6.100 -20.024 1.00 89.25 70 GLN A N 1
ATOM 539 C CA . GLN A 1 70 ? 13.003 -6.314 -21.477 1.00 89.25 70 GLN A CA 1
ATOM 540 C C . GLN A 1 70 ? 11.694 -5.825 -22.126 1.00 89.25 70 GLN A C 1
ATOM 542 O O . GLN A 1 70 ? 11.769 -5.137 -23.151 1.00 89.25 70 GLN A O 1
ATOM 547 N N . PRO A 1 71 ? 10.488 -6.115 -21.588 1.00 89.06 71 PRO A N 1
ATOM 548 C CA . PRO A 1 71 ? 9.260 -5.533 -22.124 1.00 89.06 71 PRO A CA 1
ATOM 549 C C . PRO A 1 71 ? 9.217 -4.006 -22.015 1.00 89.06 71 PRO A C 1
ATOM 551 O O . PRO A 1 71 ? 8.801 -3.356 -22.973 1.00 89.06 71 PRO A O 1
ATOM 554 N N . LEU A 1 72 ? 9.688 -3.427 -20.903 1.00 89.50 72 LEU A N 1
ATOM 555 C CA . LEU A 1 72 ? 9.747 -1.971 -20.734 1.00 89.50 72 LEU A CA 1
ATOM 556 C C . LEU A 1 72 ? 10.734 -1.326 -21.720 1.00 89.50 72 LEU A C 1
ATOM 558 O O . LEU A 1 72 ? 10.399 -0.337 -22.367 1.00 89.50 72 LEU A O 1
ATOM 562 N N . ALA A 1 73 ? 11.904 -1.930 -21.938 1.00 89.56 73 ALA A N 1
ATOM 563 C CA . ALA A 1 73 ? 12.870 -1.493 -22.947 1.00 89.56 73 ALA A CA 1
ATOM 564 C C . ALA A 1 73 ? 12.287 -1.555 -24.371 1.00 89.56 73 ALA A C 1
ATOM 566 O O . ALA A 1 73 ? 12.528 -0.668 -25.193 1.00 89.56 73 ALA A O 1
ATOM 567 N N . ARG A 1 74 ? 11.457 -2.566 -24.664 1.00 88.75 74 ARG A N 1
ATOM 568 C CA . ARG A 1 74 ? 10.735 -2.665 -25.940 1.00 88.75 74 ARG A CA 1
ATOM 569 C C . ARG A 1 74 ? 9.712 -1.540 -26.103 1.00 88.75 74 ARG A C 1
ATOM 571 O O . ARG A 1 74 ? 9.626 -0.969 -27.186 1.00 88.75 74 ARG A O 1
ATOM 578 N N . ILE A 1 75 ? 8.959 -1.210 -25.052 1.00 86.81 75 ILE A N 1
ATOM 579 C CA . ILE A 1 75 ? 8.011 -0.083 -25.062 1.00 86.81 75 ILE A CA 1
ATOM 580 C C . ILE A 1 75 ? 8.763 1.241 -25.252 1.00 86.81 75 ILE A C 1
ATOM 582 O O . ILE A 1 75 ? 8.319 2.080 -26.028 1.00 86.81 75 ILE A O 1
ATOM 586 N N . LEU A 1 76 ? 9.935 1.400 -24.634 1.00 86.62 76 LEU A N 1
ATOM 587 C CA . LEU A 1 76 ? 10.783 2.578 -24.820 1.00 86.62 76 LEU A CA 1
ATOM 588 C C . LEU A 1 76 ? 11.282 2.724 -26.273 1.00 86.62 76 LEU A C 1
ATOM 590 O O . LEU A 1 76 ? 11.365 3.839 -26.782 1.00 86.62 76 LEU A O 1
ATOM 594 N N . SER A 1 77 ? 11.582 1.610 -26.951 1.00 86.69 77 SER A N 1
ATOM 595 C CA . SER A 1 77 ? 12.092 1.612 -28.330 1.00 86.69 77 SER A CA 1
ATOM 596 C C . SER A 1 77 ? 11.014 1.727 -29.414 1.00 86.69 77 SER A C 1
ATOM 598 O O . SER A 1 77 ? 11.277 2.337 -30.446 1.00 86.69 77 SER A O 1
ATOM 600 N N . LEU A 1 78 ? 9.858 1.078 -29.243 1.00 84.25 78 LEU A N 1
ATOM 601 C CA . LEU A 1 78 ? 8.818 0.934 -30.281 1.00 84.25 78 LEU A CA 1
ATOM 602 C C . LEU A 1 78 ? 7.507 1.651 -29.933 1.00 84.25 78 LEU A C 1
ATOM 604 O O . LEU A 1 78 ? 6.606 1.728 -30.766 1.00 84.25 78 LEU A O 1
ATOM 608 N N . GLY A 1 79 ? 7.357 2.113 -28.694 1.00 81.25 79 GLY A N 1
ATOM 609 C CA . GLY A 1 79 ? 6.147 2.766 -28.216 1.00 81.25 79 GLY A CA 1
ATOM 610 C C . GLY A 1 79 ? 6.045 4.244 -28.613 1.00 81.25 79 GLY A C 1
ATOM 611 O O . GLY A 1 79 ? 7.019 4.857 -29.058 1.00 81.25 79 GLY A O 1
ATOM 612 N N . PRO A 1 80 ? 4.854 4.841 -28.432 1.00 81.50 80 PRO A N 1
ATOM 613 C CA . PRO A 1 80 ? 4.624 6.260 -28.680 1.00 81.50 80 PRO A CA 1
ATOM 614 C C . PRO A 1 80 ? 5.392 7.138 -27.682 1.00 81.50 80 PRO A C 1
ATOM 616 O O . PRO A 1 80 ? 5.532 6.783 -26.511 1.00 81.50 80 PRO A O 1
ATOM 619 N N . GLU A 1 81 ? 5.825 8.321 -28.130 1.00 81.50 81 GLU A N 1
ATOM 620 C CA . GLU A 1 81 ? 6.629 9.272 -27.340 1.00 81.50 81 GLU A CA 1
ATOM 621 C C . GLU A 1 81 ? 5.987 9.625 -25.987 1.00 81.50 81 GLU A C 1
ATOM 623 O O . GLU A 1 81 ? 6.666 9.716 -24.966 1.00 81.50 81 GLU A O 1
ATOM 628 N N . SER A 1 82 ? 4.655 9.723 -25.951 1.00 84.31 82 SER A N 1
ATOM 629 C CA . SER A 1 82 ? 3.884 10.035 -24.742 1.00 84.31 82 SER A CA 1
ATOM 630 C C . SER A 1 82 ? 4.025 9.003 -23.619 1.00 84.31 82 SER A C 1
ATOM 632 O O . SER A 1 82 ? 3.820 9.353 -22.459 1.00 84.31 82 SER A O 1
ATOM 634 N N . LEU A 1 83 ? 4.379 7.751 -23.934 1.00 85.56 83 LEU A N 1
ATOM 635 C CA . LEU A 1 83 ? 4.573 6.684 -22.948 1.00 85.56 83 LEU A CA 1
ATOM 636 C C . LEU A 1 83 ? 6.040 6.486 -22.566 1.00 85.56 83 LEU A C 1
ATOM 638 O O . LEU A 1 83 ? 6.307 5.850 -21.547 1.00 85.56 83 LEU A O 1
ATOM 642 N N . LYS A 1 84 ? 6.996 7.010 -23.344 1.00 87.62 84 LYS A N 1
ATOM 643 C CA . LYS A 1 84 ? 8.429 6.757 -23.128 1.00 87.62 84 LYS A CA 1
ATOM 644 C C . LYS A 1 84 ? 8.914 7.276 -21.777 1.00 87.62 84 LYS A C 1
ATOM 646 O O . LYS A 1 84 ? 9.583 6.535 -21.062 1.00 87.62 84 LYS A O 1
ATOM 651 N N . ARG A 1 85 ? 8.509 8.492 -21.387 1.00 87.69 85 ARG A N 1
ATOM 652 C CA . ARG A 1 85 ? 8.840 9.066 -20.069 1.00 87.69 85 ARG A CA 1
ATOM 653 C C . ARG A 1 85 ? 8.279 8.216 -18.927 1.00 87.69 85 ARG A C 1
ATOM 655 O O . ARG A 1 85 ? 9.050 7.737 -18.111 1.00 87.69 85 ARG A O 1
ATOM 662 N N . THR A 1 86 ? 6.982 7.911 -18.948 1.00 87.50 86 THR A N 1
ATOM 663 C CA . THR A 1 86 ? 6.339 7.061 -17.928 1.00 87.50 86 THR A CA 1
ATOM 664 C C . THR A 1 86 ? 6.942 5.653 -17.872 1.00 87.50 86 THR A C 1
ATOM 666 O O . THR A 1 86 ? 7.087 5.066 -16.802 1.00 87.50 86 THR A O 1
ATOM 669 N N . THR A 1 87 ? 7.333 5.096 -19.020 1.00 90.75 87 THR A N 1
ATOM 670 C CA . THR A 1 87 ? 8.026 3.801 -19.091 1.00 90.75 87 THR A CA 1
ATOM 671 C C . THR A 1 87 ? 9.394 3.881 -18.423 1.00 90.75 87 THR A C 1
ATOM 673 O O . THR A 1 87 ? 9.767 2.975 -17.685 1.00 90.75 87 THR A O 1
ATOM 676 N N . LEU A 1 88 ? 10.129 4.972 -18.635 1.00 89.50 88 LEU A N 1
ATOM 677 C CA . LEU A 1 88 ? 11.432 5.193 -18.020 1.00 89.50 88 LEU A CA 1
ATOM 678 C C . LEU A 1 88 ? 11.327 5.445 -16.510 1.00 89.50 88 LEU A C 1
ATOM 680 O O . LEU A 1 88 ? 12.138 4.907 -15.761 1.00 89.50 88 LEU A O 1
ATOM 684 N N . ASP A 1 89 ? 10.285 6.142 -16.054 1.00 88.31 89 ASP A N 1
ATOM 685 C CA . ASP A 1 89 ? 9.944 6.250 -14.630 1.00 88.31 89 ASP A CA 1
ATOM 686 C C . ASP A 1 89 ? 9.664 4.868 -14.022 1.00 88.31 89 ASP A C 1
ATOM 688 O O . ASP A 1 89 ? 10.125 4.552 -12.926 1.00 88.31 89 ASP A O 1
ATOM 692 N N . THR A 1 90 ? 8.970 4.003 -14.767 1.00 90.38 90 THR A N 1
ATOM 693 C CA . THR A 1 90 ? 8.678 2.619 -14.359 1.00 90.38 90 THR A CA 1
ATOM 694 C C . THR A 1 90 ? 9.945 1.757 -14.308 1.00 90.38 90 THR A C 1
ATOM 696 O O . THR A 1 90 ? 10.104 0.955 -13.392 1.00 90.38 90 THR A O 1
ATOM 699 N N . ILE A 1 91 ? 10.879 1.937 -15.249 1.00 91.06 91 ILE A N 1
ATOM 700 C CA . ILE A 1 91 ? 12.197 1.279 -15.226 1.00 91.06 91 ILE A CA 1
ATOM 701 C C . ILE A 1 91 ? 13.003 1.748 -14.011 1.00 91.06 91 ILE A C 1
ATOM 703 O O . ILE A 1 91 ? 13.574 0.919 -13.310 1.00 91.06 91 ILE A O 1
ATOM 707 N N . CYS A 1 92 ? 13.022 3.053 -13.727 1.00 88.69 92 CYS A N 1
ATOM 708 C CA . CYS A 1 92 ? 13.689 3.599 -12.543 1.00 88.69 92 CYS A CA 1
ATOM 709 C C . CYS A 1 92 ? 13.066 3.063 -11.246 1.00 88.69 92 CYS A C 1
ATOM 711 O O . CYS A 1 92 ? 13.789 2.735 -10.313 1.00 88.69 92 CYS A O 1
ATOM 713 N N . ALA A 1 93 ? 11.740 2.924 -11.199 1.00 86.31 93 ALA A N 1
ATOM 714 C CA . ALA A 1 93 ? 11.031 2.307 -10.084 1.00 86.31 93 ALA A CA 1
ATOM 715 C C . ALA A 1 93 ? 11.412 0.826 -9.897 1.00 86.31 93 ALA A C 1
ATOM 717 O O . ALA A 1 93 ? 11.647 0.395 -8.773 1.00 86.31 93 ALA A O 1
ATOM 718 N N . ALA A 1 94 ? 11.541 0.065 -10.989 1.00 87.62 94 ALA A N 1
ATOM 719 C CA . ALA A 1 94 ? 12.015 -1.320 -10.950 1.00 87.62 94 ALA A CA 1
ATOM 720 C C . ALA A 1 94 ? 13.485 -1.424 -10.507 1.00 87.62 94 ALA A C 1
ATOM 722 O O . ALA A 1 94 ? 13.851 -2.366 -9.809 1.00 87.62 94 ALA A O 1
ATOM 723 N N . ALA A 1 95 ? 14.319 -0.454 -10.894 1.00 86.19 95 ALA A N 1
ATOM 724 C CA . ALA A 1 95 ? 15.731 -0.402 -10.526 1.00 86.19 95 ALA A CA 1
ATOM 725 C C . ALA A 1 95 ? 15.945 -0.306 -9.009 1.00 86.19 95 ALA A C 1
ATOM 727 O O . ALA A 1 95 ? 16.907 -0.875 -8.506 1.00 86.19 95 ALA A O 1
ATOM 728 N N . VAL A 1 96 ? 15.034 0.345 -8.273 1.00 80.75 96 VAL A N 1
ATOM 729 C CA . VAL A 1 96 ? 15.057 0.372 -6.793 1.00 80.75 96 VAL A CA 1
ATOM 730 C C . VAL A 1 96 ? 14.998 -1.029 -6.227 1.00 80.75 96 VAL A C 1
ATOM 732 O O . VAL A 1 96 ? 15.804 -1.408 -5.389 1.00 80.75 96 VAL A O 1
ATOM 735 N N . SER A 1 97 ? 14.024 -1.790 -6.708 1.00 82.00 97 SER A N 1
ATOM 736 C CA . SER A 1 97 ? 13.676 -3.089 -6.156 1.00 82.00 97 SER A CA 1
ATOM 737 C C . SER A 1 97 ? 14.619 -4.195 -6.618 1.00 82.00 97 SER A C 1
ATOM 739 O O . SER A 1 97 ? 14.697 -5.238 -5.976 1.00 82.00 97 SER A O 1
ATOM 741 N N . LEU A 1 98 ? 15.326 -3.977 -7.732 1.00 84.94 98 LEU A N 1
ATOM 742 C CA . LEU A 1 98 ? 16.393 -4.850 -8.228 1.00 84.94 98 LEU A CA 1
ATOM 743 C C . LEU A 1 98 ? 17.759 -4.530 -7.597 1.00 84.94 98 LEU A C 1
ATOM 745 O O . LEU A 1 98 ? 18.614 -5.410 -7.531 1.00 84.94 98 LEU A O 1
ATOM 749 N N . GLY A 1 99 ? 17.984 -3.291 -7.146 1.00 81.38 99 GLY A N 1
ATOM 750 C CA . GLY A 1 99 ? 19.244 -2.869 -6.533 1.00 81.38 99 GLY A CA 1
ATOM 751 C C . GLY A 1 99 ? 20.448 -3.096 -7.453 1.00 81.38 99 GLY A C 1
ATOM 752 O O . GLY A 1 99 ? 20.470 -2.634 -8.596 1.00 81.38 99 GLY A O 1
ATOM 753 N N . GLU A 1 100 ? 21.449 -3.835 -6.968 1.00 81.00 100 GLU A N 1
ATOM 754 C CA . GLU A 1 100 ? 22.682 -4.145 -7.707 1.00 81.00 100 GLU A CA 1
ATOM 755 C C . GLU A 1 100 ? 22.438 -4.963 -8.984 1.00 81.00 100 GLU A C 1
ATOM 757 O O . GLU A 1 100 ? 23.135 -4.759 -9.981 1.00 81.00 100 GLU A O 1
ATOM 762 N N . GLU A 1 101 ? 21.399 -5.812 -9.019 1.00 82.94 101 GLU A N 1
ATOM 763 C CA . GLU A 1 101 ? 21.037 -6.581 -10.222 1.00 82.94 101 GLU A CA 1
ATOM 764 C C . GLU A 1 101 ? 20.664 -5.663 -11.399 1.00 82.94 101 GLU A C 1
ATOM 766 O O . GLU A 1 101 ? 20.719 -6.071 -12.562 1.00 82.94 101 GLU A O 1
ATOM 771 N N . PHE A 1 102 ? 20.316 -4.399 -11.133 1.00 87.75 102 PHE A N 1
ATOM 772 C CA . PHE A 1 102 ? 20.046 -3.434 -12.191 1.00 87.75 102 PHE A CA 1
ATOM 773 C C . PHE A 1 102 ? 21.307 -3.026 -12.973 1.00 87.75 102 PHE A C 1
ATOM 775 O O . PHE A 1 102 ? 21.195 -2.649 -14.143 1.00 87.75 102 PHE A O 1
ATOM 782 N N . SER A 1 103 ? 22.503 -3.146 -12.380 1.00 86.56 103 SER A N 1
ATOM 783 C CA . SER A 1 103 ? 23.781 -2.746 -12.994 1.00 86.56 103 SER A CA 1
ATOM 784 C C . SER A 1 103 ? 23.998 -3.399 -14.366 1.00 86.56 103 SER A C 1
ATOM 786 O O . SER A 1 103 ? 24.374 -2.728 -15.331 1.00 86.56 103 SER A O 1
ATOM 788 N N . PHE A 1 104 ? 23.613 -4.673 -14.514 1.00 88.56 104 PHE A N 1
ATOM 789 C CA . PHE A 1 104 ? 23.699 -5.411 -15.781 1.00 88.56 104 PHE A CA 1
ATOM 790 C C . PHE A 1 104 ? 22.867 -4.788 -16.916 1.00 88.56 104 PHE A C 1
ATOM 792 O O . PHE A 1 104 ? 23.195 -4.940 -18.096 1.00 88.56 104 PHE A O 1
ATOM 799 N N . PHE A 1 105 ? 21.789 -4.072 -16.586 1.00 89.62 105 PHE A N 1
ATOM 800 C CA . PHE A 1 105 ? 20.887 -3.465 -17.563 1.00 89.62 105 PHE A CA 1
ATOM 801 C C . PHE A 1 105 ? 21.241 -2.007 -17.887 1.00 89.62 105 PHE A C 1
ATOM 803 O O . PHE A 1 105 ? 20.848 -1.523 -18.954 1.00 89.62 105 PHE A O 1
ATOM 810 N N . VAL A 1 106 ? 22.014 -1.317 -17.037 1.00 89.88 106 VAL A N 1
ATOM 811 C CA . VAL A 1 106 ? 22.372 0.106 -17.206 1.00 89.88 106 VAL A CA 1
ATOM 812 C C . VAL A 1 106 ? 22.967 0.410 -18.591 1.00 89.88 106 VAL A C 1
ATOM 814 O O . VAL A 1 106 ? 22.458 1.326 -19.246 1.00 89.88 106 VAL A O 1
ATOM 817 N N . PRO A 1 107 ? 23.966 -0.336 -19.113 1.00 89.19 107 PRO A N 1
ATOM 818 C CA . PRO A 1 107 ? 24.555 -0.036 -20.422 1.00 89.19 107 PRO A CA 1
ATOM 819 C C . PRO A 1 107 ? 23.546 -0.183 -21.568 1.00 89.19 107 PRO A C 1
ATOM 821 O O . PRO A 1 107 ? 23.522 0.621 -22.503 1.00 89.19 107 PRO A O 1
ATOM 824 N N . SER A 1 108 ? 22.678 -1.194 -21.471 1.00 89.69 108 SER A N 1
ATOM 825 C CA . SER A 1 108 ? 21.652 -1.483 -22.475 1.00 89.69 108 SER A CA 1
ATOM 826 C C . SER A 1 108 ? 20.586 -0.389 -22.516 1.00 89.69 108 SER A C 1
ATOM 828 O O . SER A 1 108 ? 20.228 0.082 -23.595 1.00 89.69 108 SER A O 1
ATOM 830 N N . ILE A 1 109 ? 20.118 0.065 -21.350 1.00 90.69 109 ILE A N 1
ATOM 831 C CA . ILE A 1 109 ? 19.140 1.152 -21.252 1.00 90.69 109 ILE A CA 1
ATOM 832 C C . ILE A 1 109 ? 19.765 2.484 -21.686 1.00 90.69 109 ILE A C 1
ATOM 834 O O . ILE A 1 109 ? 19.171 3.189 -22.497 1.00 90.69 109 ILE A O 1
ATOM 838 N N . ARG A 1 110 ? 21.002 2.791 -21.273 1.00 89.38 110 ARG A N 1
ATOM 839 C CA . ARG A 1 110 ? 21.725 4.006 -21.694 1.00 89.38 110 ARG A CA 1
ATOM 840 C C . ARG A 1 110 ? 21.860 4.100 -23.218 1.00 89.38 110 ARG A C 1
ATOM 842 O O . ARG A 1 110 ? 21.606 5.155 -23.795 1.00 89.38 110 ARG A O 1
ATOM 849 N N . LYS A 1 111 ? 22.183 2.987 -23.891 1.00 90.06 111 LYS A N 1
ATOM 850 C CA . LYS A 1 111 ? 22.225 2.925 -25.362 1.00 90.06 111 LYS A CA 1
ATOM 851 C C . LYS A 1 111 ? 20.866 3.256 -25.993 1.00 90.06 111 LYS A C 1
ATOM 853 O O . LYS A 1 111 ? 20.826 3.941 -27.013 1.00 90.06 111 LYS A O 1
ATOM 858 N N . LEU A 1 112 ? 19.764 2.804 -25.389 1.00 87.88 112 LEU A N 1
ATOM 859 C CA . LEU A 1 112 ? 18.408 3.127 -25.847 1.00 87.88 112 LEU A CA 1
ATOM 860 C C . LEU A 1 112 ? 18.051 4.603 -25.626 1.00 87.88 112 LEU A C 1
ATOM 862 O O . LEU A 1 112 ? 17.462 5.201 -26.521 1.00 87.88 112 LEU A O 1
ATOM 866 N N . LEU A 1 113 ? 18.433 5.207 -24.494 1.00 88.38 113 LEU A N 1
ATOM 867 C CA . LEU A 1 113 ? 18.192 6.635 -24.232 1.00 88.38 113 LEU A CA 1
ATOM 868 C C . LEU A 1 113 ? 18.885 7.522 -25.270 1.00 88.38 113 LEU A C 1
ATOM 870 O O . LEU A 1 113 ? 18.258 8.433 -25.807 1.00 88.38 113 LEU A O 1
ATOM 874 N N . ILE A 1 114 ? 20.146 7.216 -25.596 1.00 89.06 114 ILE A N 1
ATOM 875 C CA . ILE A 1 114 ? 20.909 7.941 -26.623 1.00 89.06 114 ILE A CA 1
ATOM 876 C C . ILE A 1 114 ? 20.244 7.776 -27.995 1.00 89.06 114 ILE A C 1
ATOM 878 O O . ILE A 1 114 ? 20.050 8.757 -28.706 1.00 89.06 114 ILE A O 1
ATOM 882 N N . ALA A 1 115 ? 19.843 6.551 -28.354 1.00 87.06 115 ALA A N 1
ATOM 883 C CA . ALA A 1 115 ? 19.193 6.276 -29.635 1.00 87.06 115 ALA A CA 1
ATOM 8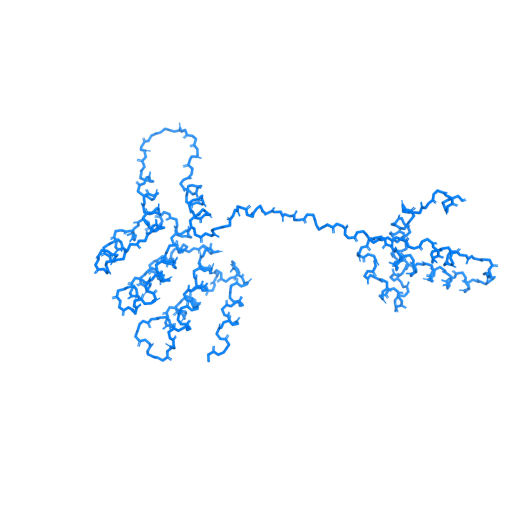84 C C . ALA A 1 115 ? 17.835 6.987 -29.794 1.00 87.06 115 ALA A C 1
ATOM 886 O O . ALA A 1 115 ? 17.453 7.330 -30.908 1.00 87.06 115 ALA A O 1
ATOM 887 N N . GLN A 1 116 ? 17.108 7.197 -28.694 1.00 84.75 116 GLN A N 1
ATOM 888 C CA . GLN A 1 116 ? 15.801 7.861 -28.681 1.00 84.75 116 GLN A CA 1
ATOM 889 C C . GLN A 1 116 ? 15.880 9.361 -28.342 1.00 84.75 116 GLN A C 1
ATOM 891 O O . GLN A 1 116 ? 14.849 10.025 -28.343 1.00 84.75 116 GLN A O 1
ATOM 896 N N . ASN A 1 117 ? 17.077 9.897 -28.072 1.00 84.69 117 ASN A N 1
ATOM 897 C CA . ASN A 1 117 ? 17.320 11.278 -27.640 1.00 84.69 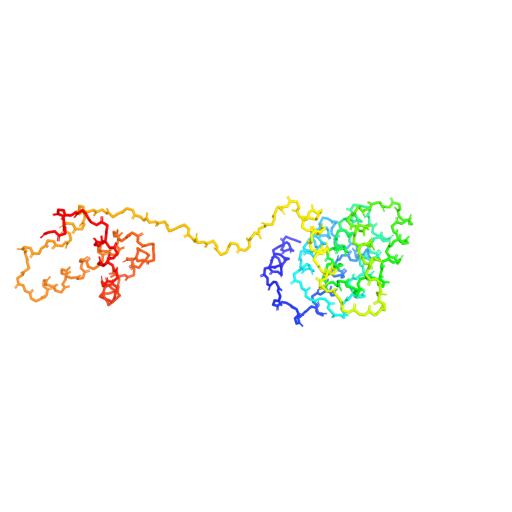117 ASN A CA 1
ATOM 898 C C . ASN A 1 117 ? 16.518 11.696 -26.385 1.00 84.69 117 ASN A C 1
ATOM 900 O O . ASN A 1 117 ? 15.931 12.778 -26.332 1.00 84.69 117 ASN A O 1
ATOM 904 N N . ILE A 1 118 ? 16.475 10.825 -25.370 1.00 86.12 118 ILE A N 1
ATOM 905 C CA . ILE A 1 118 ? 15.741 11.061 -24.117 1.00 86.12 118 ILE A CA 1
ATOM 906 C C . ILE A 1 118 ? 16.730 11.314 -22.983 1.00 86.12 118 ILE A C 1
ATOM 908 O O . ILE A 1 11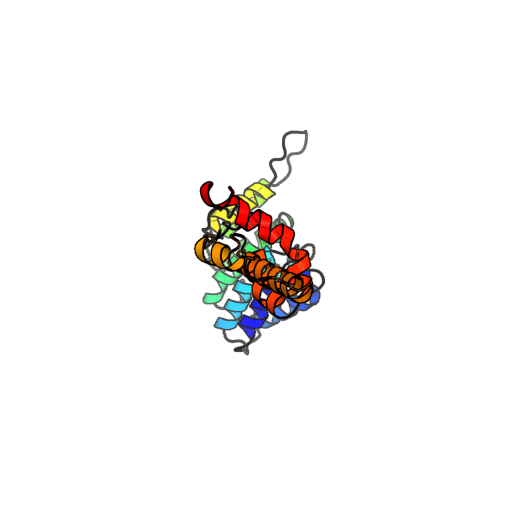8 ? 17.535 10.446 -22.653 1.00 86.12 118 ILE A O 1
ATOM 912 N N . HIS A 1 119 ? 16.620 12.480 -22.343 1.00 84.75 119 HIS A N 1
ATOM 913 C CA . HIS A 1 119 ? 17.343 12.795 -21.112 1.00 84.75 119 HIS A CA 1
ATOM 914 C C . HIS A 1 119 ? 16.483 12.480 -19.884 1.00 84.75 119 HIS A C 1
ATOM 916 O O . HIS A 1 119 ? 15.312 12.868 -19.832 1.00 84.75 119 HIS A O 1
ATOM 922 N N . HIS A 1 120 ? 17.055 11.791 -18.893 1.00 84.69 120 HIS A N 1
ATOM 923 C CA . HIS A 1 120 ? 16.339 11.415 -17.675 1.00 84.69 120 HIS A CA 1
ATOM 924 C C . HIS A 1 120 ? 17.231 11.474 -16.434 1.00 84.69 120 HIS A C 1
ATOM 926 O O . HIS A 1 120 ? 18.024 10.570 -16.167 1.00 84.69 120 HIS A O 1
ATOM 932 N N . ASP A 1 121 ? 17.046 12.526 -15.638 1.00 82.38 121 ASP A N 1
ATOM 933 C CA . ASP A 1 121 ? 17.920 12.862 -14.507 1.00 82.38 121 ASP A CA 1
ATOM 934 C C . ASP A 1 121 ? 17.947 11.779 -13.424 1.00 82.38 121 ASP A C 1
ATOM 936 O O . ASP A 1 121 ? 18.981 11.538 -12.801 1.00 82.38 121 ASP A O 1
ATOM 940 N N . VAL A 1 122 ? 16.812 11.113 -13.191 1.00 82.56 122 VAL A N 1
ATOM 941 C CA . VAL A 1 122 ? 16.717 10.050 -12.181 1.00 82.56 122 VAL A CA 1
ATOM 942 C C . VAL A 1 122 ? 17.455 8.795 -12.635 1.00 82.56 122 VAL A C 1
ATOM 944 O O . VAL A 1 122 ? 18.088 8.129 -11.823 1.00 82.56 122 VAL A O 1
ATOM 947 N N . PHE A 1 123 ? 17.427 8.495 -13.936 1.00 87.38 123 PHE A N 1
ATOM 948 C CA . PHE A 1 123 ? 18.116 7.321 -14.467 1.00 87.38 123 PHE A CA 1
ATOM 949 C C . PHE A 1 123 ? 19.630 7.510 -14.370 1.00 87.38 123 PHE A C 1
ATOM 951 O O . PHE A 1 123 ? 20.332 6.611 -13.920 1.00 87.38 123 PHE A O 1
ATOM 958 N N . GLU A 1 124 ? 20.127 8.695 -14.733 1.00 86.25 124 GLU A N 1
ATOM 959 C CA . GLU A 1 124 ? 21.553 9.010 -14.624 1.00 86.25 124 GLU A CA 1
ATOM 960 C C . GLU A 1 124 ? 22.042 9.013 -13.172 1.00 86.25 124 GLU A C 1
ATOM 962 O O . GLU A 1 124 ? 23.138 8.526 -12.904 1.00 86.25 124 GLU A O 1
ATOM 967 N N . ALA A 1 125 ? 21.221 9.478 -12.224 1.00 83.44 125 ALA A N 1
ATOM 968 C CA . ALA A 1 125 ? 21.544 9.406 -10.800 1.00 83.44 125 ALA A CA 1
ATOM 969 C C . ALA A 1 125 ? 21.608 7.956 -10.277 1.00 83.44 125 ALA A C 1
ATOM 971 O O . ALA A 1 125 ? 22.503 7.614 -9.512 1.00 83.44 125 ALA A O 1
ATOM 972 N N . ILE A 1 126 ? 20.690 7.088 -10.712 1.00 82.12 126 ILE A N 1
ATOM 973 C CA . ILE A 1 126 ? 20.714 5.655 -10.377 1.00 82.12 126 ILE A CA 1
ATOM 974 C C . ILE A 1 126 ? 21.952 4.983 -10.985 1.00 82.12 126 ILE A C 1
ATOM 976 O O . ILE A 1 126 ? 22.655 4.229 -10.313 1.00 82.12 126 ILE A O 1
ATOM 980 N N . ALA A 1 127 ? 22.243 5.273 -12.253 1.00 84.44 127 ALA A N 1
ATOM 981 C CA . ALA A 1 127 ? 23.377 4.700 -12.964 1.00 84.44 127 ALA A CA 1
ATOM 982 C C . ALA A 1 127 ? 24.724 5.119 -12.356 1.00 84.44 127 ALA A C 1
ATOM 984 O O . ALA A 1 127 ? 25.629 4.292 -12.277 1.00 84.44 127 ALA A O 1
ATOM 985 N N . SER A 1 128 ? 24.864 6.373 -11.912 1.00 81.12 128 SER A N 1
ATOM 986 C CA . SER A 1 128 ? 26.083 6.834 -11.244 1.00 81.12 128 SER A CA 1
ATOM 987 C C . SER A 1 128 ? 26.263 6.181 -9.875 1.00 81.12 128 SER A C 1
ATOM 989 O O . SER A 1 128 ? 27.369 5.752 -9.563 1.00 81.12 128 SER A O 1
ATOM 991 N N . CYS A 1 129 ? 25.195 6.007 -9.093 1.00 76.06 129 CYS A N 1
ATOM 992 C CA . CYS A 1 129 ? 25.263 5.280 -7.823 1.00 76.06 129 CYS A CA 1
ATOM 993 C C . CYS A 1 129 ? 25.691 3.822 -7.986 1.00 76.06 129 CYS A C 1
ATOM 995 O O . CYS A 1 129 ? 26.519 3.349 -7.215 1.00 76.06 129 CYS A O 1
ATOM 997 N N . LEU A 1 130 ? 25.170 3.123 -8.996 1.00 77.19 130 LEU A N 1
ATOM 998 C CA . LEU A 1 130 ? 25.574 1.742 -9.276 1.00 77.19 130 LEU A CA 1
ATOM 999 C C . LEU A 1 130 ? 27.020 1.650 -9.773 1.00 77.19 130 LEU A C 1
ATOM 1001 O O . LEU A 1 130 ? 27.713 0.696 -9.440 1.00 77.19 130 LEU A O 1
ATOM 1005 N N . ALA A 1 131 ? 27.495 2.650 -10.520 1.00 73.44 131 ALA A N 1
ATOM 1006 C CA . ALA A 1 131 ? 28.885 2.716 -10.967 1.00 73.44 131 ALA A CA 1
ATOM 1007 C C . ALA A 1 131 ? 29.875 2.970 -9.816 1.00 73.44 131 ALA A C 1
ATOM 1009 O O . ALA A 1 131 ? 31.012 2.517 -9.884 1.00 73.44 131 ALA A O 1
ATOM 1010 N N . LEU A 1 132 ? 29.454 3.661 -8.748 1.00 66.94 132 LEU A N 1
ATOM 1011 C CA . LEU A 1 132 ? 30.264 3.822 -7.533 1.00 66.94 132 LEU A CA 1
ATOM 1012 C C . LEU A 1 132 ? 30.373 2.528 -6.702 1.00 66.94 132 LEU A C 1
ATOM 1014 O O . LEU A 1 132 ? 31.197 2.476 -5.795 1.00 66.94 132 LEU A O 1
ATOM 1018 N N . SER A 1 133 ? 29.557 1.508 -6.990 1.00 58.88 133 SER A N 1
ATOM 1019 C CA . SER A 1 133 ? 29.442 0.282 -6.191 1.00 58.88 133 SER A CA 1
ATOM 1020 C C . SER A 1 133 ? 30.361 -0.872 -6.639 1.00 58.88 133 SER A C 1
ATOM 1022 O O . SER A 1 133 ? 30.219 -1.979 -6.124 1.00 58.88 133 SER A O 1
ATOM 1024 N N . GLU A 1 134 ? 31.297 -0.666 -7.577 1.00 42.66 134 GLU A N 1
ATOM 1025 C CA . GLU A 1 134 ? 32.327 -1.680 -7.889 1.00 42.66 134 GLU A CA 1
ATOM 1026 C C . GLU A 1 134 ? 33.405 -1.769 -6.781 1.00 42.66 134 GLU A C 1
ATOM 1028 O O . GLU A 1 134 ? 33.703 -0.775 -6.116 1.00 42.66 134 GLU A O 1
ATOM 1033 N N . PRO A 1 135 ? 33.973 -2.965 -6.521 1.00 46.44 135 PRO A N 1
ATOM 1034 C CA . PRO A 1 135 ? 34.430 -3.345 -5.188 1.00 46.44 135 PRO A CA 1
ATOM 1035 C C . PRO A 1 135 ? 35.825 -2.792 -4.864 1.00 46.44 135 PRO A C 1
ATOM 1037 O O . PRO A 1 135 ? 36.749 -2.972 -5.663 1.00 46.44 135 PRO A O 1
ATOM 1040 N N . PRO A 1 136 ? 36.070 -2.242 -3.660 1.00 36.72 136 PRO A N 1
ATOM 1041 C CA . PRO A 1 136 ? 37.419 -2.205 -3.143 1.00 36.72 136 PRO A CA 1
ATOM 1042 C C . PRO A 1 136 ? 37.745 -3.602 -2.613 1.00 36.72 136 PRO A C 1
ATOM 1044 O O . PRO A 1 136 ? 37.172 -4.094 -1.640 1.00 36.72 136 PRO A O 1
ATOM 1047 N N . CYS A 1 137 ? 38.697 -4.259 -3.266 1.00 41.31 137 CYS A N 1
ATOM 1048 C CA . CYS A 1 137 ? 39.496 -5.270 -2.602 1.00 41.31 137 CYS A CA 1
ATOM 1049 C C . CYS A 1 137 ? 39.992 -4.707 -1.256 1.00 41.31 137 CYS A C 1
ATOM 1051 O O . CYS A 1 137 ? 40.575 -3.627 -1.213 1.00 41.31 137 CYS A O 1
ATOM 1053 N N . THR A 1 138 ? 39.849 -5.516 -0.208 1.00 40.44 138 THR A N 1
ATOM 1054 C CA . THR A 1 138 ? 40.532 -5.445 1.094 1.00 40.44 138 THR A CA 1
ATOM 1055 C C . THR A 1 138 ? 40.032 -4.448 2.157 1.00 40.44 138 THR A C 1
ATOM 1057 O O . THR A 1 138 ? 39.989 -3.242 1.961 1.00 40.44 138 THR A O 1
ATOM 1060 N N . VAL A 1 139 ? 39.821 -5.053 3.335 1.00 36.81 139 VAL A N 1
ATOM 1061 C CA . VAL A 1 139 ? 39.846 -4.556 4.723 1.00 36.81 139 VAL A CA 1
ATOM 1062 C C . VAL A 1 139 ? 38.732 -3.617 5.197 1.00 36.81 139 VAL A C 1
ATOM 1064 O O . VAL A 1 139 ? 38.683 -2.440 4.862 1.00 36.81 139 VAL A O 1
ATOM 1067 N N . ASP A 1 140 ? 37.896 -4.187 6.071 1.00 46.00 140 ASP A N 1
ATOM 1068 C CA . ASP A 1 140 ? 37.220 -3.592 7.226 1.00 46.00 140 ASP A CA 1
ATOM 1069 C C . ASP A 1 140 ? 37.268 -2.063 7.321 1.00 46.00 140 ASP A C 1
ATOM 1071 O O . ASP A 1 140 ? 38.243 -1.503 7.809 1.00 46.00 140 ASP A O 1
ATOM 1075 N N . THR A 1 141 ? 36.183 -1.381 6.948 1.00 32.53 141 THR A N 1
ATOM 1076 C CA . THR A 1 141 ? 35.714 -0.171 7.647 1.00 32.53 141 THR A CA 1
ATOM 1077 C C . THR A 1 141 ? 34.303 0.217 7.185 1.00 32.53 141 THR A C 1
ATOM 1079 O O . THR A 1 141 ? 34.086 0.518 6.021 1.00 32.53 141 THR A O 1
ATOM 1082 N N . VAL A 1 142 ? 33.378 0.240 8.154 1.00 34.19 142 VAL A N 1
ATOM 1083 C CA . VAL A 1 142 ? 32.072 0.936 8.202 1.00 34.19 142 VAL A CA 1
ATOM 1084 C C . VAL A 1 142 ? 31.135 0.795 6.990 1.00 34.19 142 VAL A C 1
ATOM 1086 O O . VAL A 1 142 ? 31.325 1.429 5.960 1.00 34.19 142 VAL A O 1
ATOM 1089 N N . ASP A 1 143 ? 30.050 0.046 7.212 1.00 40.06 143 ASP A N 1
ATOM 1090 C CA . ASP A 1 143 ? 28.821 -0.114 6.418 1.00 40.06 143 ASP A CA 1
ATOM 1091 C C . ASP A 1 143 ? 28.292 1.192 5.778 1.00 40.06 143 ASP A C 1
ATOM 1093 O O . ASP A 1 143 ? 27.321 1.805 6.231 1.00 40.06 143 ASP A O 1
ATOM 1097 N N . TYR A 1 144 ? 28.922 1.647 4.693 1.00 43.69 144 TYR A N 1
ATOM 1098 C CA . TYR A 1 144 ? 28.398 2.698 3.825 1.00 43.69 144 TYR A CA 1
ATOM 1099 C C . TYR A 1 144 ? 27.581 2.032 2.718 1.00 43.69 144 TYR A C 1
ATOM 1101 O O . TYR A 1 144 ? 28.007 1.877 1.576 1.00 43.69 144 TYR A O 1
ATOM 1109 N N . ASN A 1 145 ? 26.404 1.550 3.108 1.00 47.16 145 ASN A N 1
ATOM 1110 C CA . ASN A 1 145 ? 25.560 0.708 2.270 1.00 47.16 145 ASN A CA 1
ATOM 1111 C C . ASN A 1 145 ? 25.099 1.516 1.049 1.00 47.16 145 ASN A C 1
ATOM 1113 O O . ASN A 1 145 ? 24.370 2.499 1.201 1.00 47.16 145 ASN A O 1
ATOM 1117 N N . ALA A 1 146 ? 25.456 1.087 -0.166 1.00 45.94 146 ALA A N 1
ATOM 1118 C CA . ALA A 1 146 ? 24.940 1.647 -1.422 1.00 45.94 146 ALA A CA 1
ATOM 1119 C C . ALA A 1 146 ? 23.398 1.745 -1.426 1.00 45.94 146 ALA A C 1
ATOM 1121 O O . ALA A 1 146 ? 22.824 2.667 -2.010 1.00 45.94 146 ALA A O 1
ATOM 1122 N N . SER A 1 147 ? 22.741 0.859 -0.666 1.00 49.91 147 SER A N 1
ATOM 1123 C CA . SER A 1 147 ? 21.309 0.882 -0.365 1.00 49.91 147 SER A CA 1
ATOM 1124 C C . SER A 1 147 ? 20.822 2.219 0.211 1.00 49.91 147 SER A C 1
ATOM 1126 O O . SER A 1 147 ? 19.754 2.672 -0.179 1.00 49.91 147 SER A O 1
ATOM 1128 N N . THR A 1 148 ? 21.578 2.886 1.090 1.00 52.03 148 THR A N 1
ATOM 1129 C CA . THR A 1 148 ? 21.173 4.142 1.756 1.00 52.03 148 THR A CA 1
ATOM 1130 C C . THR A 1 148 ? 21.264 5.347 0.817 1.00 52.03 148 THR A C 1
ATOM 1132 O O . THR A 1 148 ? 20.423 6.246 0.866 1.00 52.03 148 THR A O 1
ATOM 1135 N N . ALA A 1 149 ? 22.265 5.360 -0.073 1.00 50.66 149 ALA A N 1
ATOM 1136 C CA . ALA A 1 149 ? 22.416 6.385 -1.108 1.00 50.66 149 ALA A CA 1
ATOM 1137 C C . ALA A 1 149 ? 21.317 6.265 -2.176 1.00 50.66 149 ALA A C 1
ATOM 1139 O O . ALA A 1 149 ? 20.728 7.274 -2.576 1.00 50.66 149 ALA A O 1
ATOM 1140 N N . PHE A 1 150 ? 20.988 5.028 -2.565 1.00 54.28 150 PHE A N 1
ATOM 1141 C CA . PHE A 1 150 ? 19.837 4.721 -3.416 1.00 54.28 150 PHE A CA 1
ATOM 1142 C C . PHE A 1 150 ? 18.535 5.253 -2.815 1.00 54.28 150 PHE A C 1
ATOM 1144 O O . PHE A 1 150 ? 17.782 5.960 -3.486 1.00 54.28 150 PHE A O 1
ATOM 1151 N N . ASP A 1 151 ? 18.312 4.966 -1.531 1.00 55.22 151 ASP A N 1
ATOM 1152 C CA . ASP A 1 151 ? 17.107 5.348 -0.794 1.00 55.22 151 ASP A CA 1
ATOM 1153 C C . ASP A 1 151 ? 16.957 6.876 -0.670 1.00 55.22 151 ASP A C 1
ATOM 1155 O O . ASP A 1 151 ? 15.864 7.428 -0.815 1.00 55.22 151 ASP A O 1
ATOM 1159 N N . TYR A 1 152 ? 18.069 7.587 -0.458 1.00 56.56 152 TYR A N 1
ATOM 1160 C CA . TYR A 1 152 ? 18.105 9.047 -0.360 1.00 56.56 152 TYR A CA 1
ATOM 1161 C C . TYR A 1 152 ? 17.801 9.745 -1.697 1.00 56.56 152 TYR A C 1
ATOM 1163 O O . TYR A 1 152 ? 16.990 10.676 -1.754 1.00 56.56 152 TYR A O 1
ATOM 1171 N N . ILE A 1 153 ? 18.411 9.291 -2.794 1.00 59.12 153 ILE A N 1
ATOM 1172 C CA . ILE A 1 153 ? 18.187 9.858 -4.134 1.00 59.12 153 ILE A CA 1
ATOM 1173 C C . ILE A 1 153 ? 16.758 9.574 -4.606 1.00 59.12 153 ILE A C 1
ATOM 1175 O O . ILE A 1 153 ? 16.113 10.442 -5.194 1.00 59.12 153 ILE A O 1
ATOM 1179 N N . MET A 1 154 ? 16.226 8.395 -4.281 1.00 58.12 154 MET A N 1
ATOM 1180 C CA . MET A 1 154 ? 14.832 8.027 -4.528 1.00 58.12 154 MET A CA 1
ATOM 1181 C C . MET A 1 154 ? 13.846 8.940 -3.797 1.00 58.12 154 MET A C 1
ATOM 1183 O O . MET A 1 154 ? 12.952 9.510 -4.428 1.00 58.12 154 MET A O 1
ATOM 1187 N N . LYS A 1 155 ? 14.026 9.136 -2.484 1.00 56.53 155 LYS A N 1
ATOM 1188 C CA . LYS A 1 155 ? 13.150 9.995 -1.667 1.00 56.53 155 LYS A CA 1
ATOM 1189 C C . LYS A 1 155 ? 13.164 11.452 -2.133 1.00 56.53 155 LYS A C 1
ATOM 1191 O O . LYS A 1 155 ? 12.117 12.088 -2.191 1.00 56.53 155 LYS A O 1
ATOM 1196 N N . THR A 1 156 ? 14.327 11.965 -2.532 1.00 56.50 156 THR A N 1
ATOM 1197 C CA . THR A 1 156 ? 14.486 13.373 -2.935 1.00 56.50 156 THR A CA 1
ATOM 1198 C C . THR A 1 156 ? 14.070 13.660 -4.378 1.00 56.50 156 THR A C 1
ATOM 1200 O O . THR A 1 156 ? 13.502 14.721 -4.631 1.00 56.50 156 THR A O 1
ATOM 1203 N N . LYS A 1 157 ? 14.317 12.744 -5.330 1.00 54.69 157 LYS A N 1
ATOM 1204 C CA . LYS A 1 157 ? 14.068 12.992 -6.763 1.00 54.69 157 LYS A CA 1
ATOM 1205 C C . LYS A 1 157 ? 12.826 12.323 -7.350 1.00 54.69 157 LYS A C 1
ATOM 1207 O O . LYS A 1 157 ? 12.309 12.844 -8.332 1.00 54.69 157 LYS A O 1
ATOM 1212 N N . MET A 1 158 ? 12.342 11.205 -6.798 1.00 51.69 158 MET A N 1
ATOM 1213 C CA . MET A 1 158 ? 11.162 10.509 -7.342 1.00 51.69 158 MET A CA 1
ATOM 1214 C C . MET A 1 158 ? 9.854 10.822 -6.622 1.00 51.69 158 MET A C 1
ATOM 1216 O O . MET A 1 158 ? 8.804 10.700 -7.247 1.00 51.69 158 MET A O 1
ATOM 1220 N N . ASN A 1 159 ? 9.890 11.205 -5.342 1.00 49.75 159 ASN A N 1
ATOM 1221 C CA . ASN A 1 159 ? 8.660 11.328 -4.556 1.00 49.75 159 ASN A CA 1
ATOM 1222 C C . ASN A 1 159 ? 8.313 12.736 -4.070 1.00 49.75 159 ASN A C 1
ATOM 1224 O O . ASN A 1 159 ? 7.195 12.899 -3.603 1.00 49.75 159 ASN A O 1
ATOM 1228 N N . GLY A 1 160 ? 9.194 13.744 -4.162 1.00 43.78 160 GLY A N 1
ATOM 1229 C CA . GLY A 1 160 ? 8.882 15.142 -3.794 1.00 43.78 160 GLY A CA 1
ATOM 1230 C C . GLY A 1 160 ? 8.306 15.356 -2.382 1.00 43.78 160 GLY A C 1
ATOM 1231 O O . GLY A 1 160 ? 7.913 16.466 -2.033 1.00 43.78 160 GLY A O 1
ATOM 1232 N N . GLN A 1 161 ? 8.253 14.307 -1.570 1.00 38.09 161 GLN A N 1
ATOM 1233 C CA . GLN A 1 161 ? 7.710 14.273 -0.233 1.00 38.09 161 GLN A CA 1
ATOM 1234 C C . GLN A 1 161 ? 8.877 13.953 0.682 1.00 38.09 161 GLN A C 1
ATOM 1236 O O . GLN A 1 161 ? 9.590 12.960 0.508 1.00 38.09 161 GLN A O 1
ATOM 1241 N N . ALA A 1 162 ? 9.083 14.873 1.622 1.00 33.38 162 ALA A N 1
ATOM 1242 C CA . ALA A 1 162 ? 9.916 14.690 2.793 1.00 33.38 162 ALA A CA 1
ATOM 1243 C C . ALA A 1 162 ? 9.648 13.310 3.420 1.00 33.38 162 ALA A C 1
ATOM 1245 O O . ALA A 1 162 ? 8.559 12.769 3.232 1.00 33.38 162 ALA A O 1
ATOM 1246 N N . PRO A 1 163 ? 10.619 12.726 4.142 1.00 37.84 163 PRO A N 1
ATOM 1247 C CA . PRO A 1 163 ? 10.426 11.430 4.768 1.00 37.84 163 PRO A CA 1
ATOM 1248 C C . PRO A 1 163 ? 9.182 11.484 5.656 1.00 37.84 163 PRO A C 1
ATOM 1250 O O . PRO A 1 163 ? 9.220 12.088 6.730 1.00 37.84 163 PRO A O 1
ATOM 1253 N N . ASP A 1 164 ? 8.105 10.833 5.209 1.00 34.81 164 ASP A N 1
ATOM 1254 C CA . ASP A 1 164 ? 7.093 10.313 6.109 1.00 34.81 164 ASP A CA 1
ATOM 1255 C C . ASP A 1 164 ? 7.860 9.362 7.009 1.00 34.81 164 ASP A C 1
ATOM 1257 O O . ASP A 1 164 ? 8.225 8.233 6.657 1.00 34.81 164 ASP A O 1
ATOM 1261 N N . LYS A 1 165 ? 8.195 9.890 8.185 1.00 31.64 165 LYS A N 1
ATOM 1262 C CA . LYS A 1 165 ? 8.373 9.063 9.354 1.00 31.64 165 LYS A CA 1
ATOM 1263 C C . LYS A 1 165 ? 7.213 8.083 9.319 1.00 31.64 165 LYS A C 1
ATOM 1265 O O . LYS A 1 165 ? 6.062 8.476 9.135 1.00 31.64 165 LYS A O 1
ATOM 1270 N N . LEU A 1 166 ? 7.528 6.814 9.515 1.00 35.00 166 LEU A N 1
ATOM 1271 C CA . LEU A 1 166 ? 6.582 5.878 10.090 1.00 35.00 166 LEU A CA 1
ATOM 1272 C C . LEU A 1 166 ? 6.262 6.406 11.496 1.00 35.00 166 LEU A C 1
ATOM 1274 O O . LEU A 1 166 ? 6.722 5.869 12.499 1.00 35.00 166 LEU A O 1
ATOM 1278 N N . ASP A 1 167 ? 5.529 7.516 11.560 1.00 32.88 167 ASP A N 1
ATOM 1279 C CA . ASP A 1 167 ? 4.737 7.865 12.705 1.00 32.88 167 ASP A CA 1
ATOM 1280 C C . ASP A 1 167 ? 3.730 6.723 12.751 1.00 32.88 167 ASP A C 1
ATOM 1282 O O . ASP A 1 167 ? 2.723 6.682 12.042 1.00 32.88 167 ASP A O 1
ATOM 1286 N N . ILE A 1 168 ? 4.028 5.756 13.617 1.00 38.31 168 ILE A N 1
ATOM 1287 C CA . ILE A 1 168 ? 3.003 5.226 14.500 1.00 38.31 168 ILE A CA 1
ATOM 1288 C C . ILE A 1 168 ? 2.386 6.478 15.112 1.00 38.31 168 ILE A C 1
ATOM 1290 O O . ILE A 1 168 ? 2.861 6.990 16.122 1.00 38.31 168 ILE A O 1
ATOM 1294 N N . MET A 1 169 ? 1.429 7.055 14.388 1.00 32.50 169 MET A N 1
ATOM 1295 C CA . MET A 1 169 ? 0.702 8.225 14.805 1.00 32.50 169 MET A CA 1
ATOM 1296 C C . MET A 1 169 ? 0.127 7.802 16.151 1.00 32.50 169 MET A C 1
ATOM 1298 O O . MET A 1 169 ? -0.646 6.837 16.185 1.00 32.50 169 MET A O 1
ATOM 1302 N N . PRO A 1 170 ? 0.512 8.439 17.272 1.00 35.41 170 PRO A N 1
ATOM 1303 C CA . PRO A 1 170 ? -0.339 8.368 18.433 1.00 35.41 170 PRO A CA 1
ATOM 1304 C C . PRO A 1 170 ? -1.618 8.992 17.904 1.00 35.41 170 PRO A C 1
ATOM 1306 O O . PRO A 1 170 ? -1.635 10.185 17.595 1.00 35.41 170 PRO A O 1
ATOM 1309 N N . THR A 1 171 ? -2.634 8.165 17.646 1.00 38.72 171 THR A N 1
ATOM 1310 C CA . THR A 1 171 ? -3.978 8.649 17.351 1.00 38.72 171 THR A CA 1
ATOM 1311 C C . THR A 1 171 ? -4.208 9.776 18.339 1.00 38.72 171 THR A C 1
ATOM 1313 O O . THR A 1 171 ? -4.101 9.493 19.537 1.00 38.72 171 THR A O 1
ATOM 1316 N N . PRO A 1 172 ? -4.395 11.032 17.890 1.00 42.81 172 PRO A N 1
ATOM 1317 C CA . PRO A 1 172 ? -4.675 12.110 18.815 1.00 42.81 172 PRO A CA 1
ATOM 1318 C C . PRO A 1 172 ? -5.865 11.613 19.614 1.00 42.81 172 PRO A C 1
ATOM 1320 O O . PRO A 1 172 ? -6.901 11.302 19.023 1.00 42.81 172 PRO A O 1
ATOM 1323 N N . GLU A 1 173 ? -5.662 11.374 20.911 1.00 52.97 173 GLU A N 1
ATOM 1324 C CA . GLU A 1 173 ? -6.723 10.904 21.781 1.00 52.97 173 GLU A CA 1
ATOM 1325 C C . GLU A 1 173 ? -7.789 11.989 21.694 1.00 52.97 173 GLU A C 1
ATOM 1327 O O . GLU A 1 173 ? -7.651 13.059 22.286 1.00 52.97 173 GLU A O 1
ATOM 1332 N N . LEU A 1 174 ? -8.805 11.753 20.864 1.00 55.91 174 LEU A N 1
ATOM 1333 C CA . LEU A 1 174 ? -10.010 12.555 20.776 1.00 55.91 174 LEU A CA 1
ATOM 1334 C C . LEU A 1 174 ? -10.721 12.341 22.108 1.00 55.91 174 LEU A C 1
ATOM 1336 O O . LEU A 1 174 ? -11.660 11.559 22.212 1.00 55.91 174 LEU A O 1
ATOM 1340 N N . LYS A 1 175 ? -10.188 12.962 23.161 1.00 61.38 175 LYS A N 1
ATOM 1341 C CA . LYS A 1 175 ? -10.787 12.962 24.481 1.00 61.38 175 LYS A CA 1
ATOM 1342 C C . LYS A 1 175 ? -12.022 13.815 24.370 1.00 61.38 175 LYS A C 1
ATOM 1344 O O . LYS A 1 175 ? -11.955 15.021 24.130 1.00 61.38 175 LYS A O 1
ATOM 1349 N N . TYR A 1 176 ? -13.159 13.161 24.489 1.00 73.62 176 TYR A N 1
ATOM 1350 C CA . TYR A 1 176 ? -14.406 13.879 24.562 1.00 73.62 176 TYR A CA 1
ATOM 1351 C C . TYR A 1 176 ? -14.570 14.489 25.953 1.00 73.62 176 TYR A C 1
ATOM 1353 O O . TYR A 1 176 ? -14.161 13.896 26.948 1.00 73.62 176 TYR A O 1
ATOM 1361 N N . SER A 1 177 ? -15.199 15.660 26.037 1.00 76.00 177 SER A N 1
ATOM 1362 C CA . SER A 1 177 ? -15.579 16.222 27.330 1.00 76.00 177 SER A CA 1
ATOM 1363 C C . SER A 1 177 ? -16.683 15.380 27.973 1.00 76.00 177 SER A C 1
ATOM 1365 O O . SER A 1 177 ? -17.614 14.922 27.301 1.00 76.00 177 SER A O 1
ATOM 1367 N N . VAL A 1 178 ? -16.561 15.177 29.282 1.00 80.56 178 VAL A N 1
ATOM 1368 C CA . VAL A 1 178 ? -17.545 14.478 30.114 1.00 80.56 178 VAL A CA 1
ATOM 1369 C C . VAL A 1 178 ? -18.647 15.455 30.518 1.00 80.56 178 VAL A C 1
ATOM 1371 O O . VAL A 1 178 ? -18.350 16.542 31.017 1.00 80.56 178 VAL A O 1
ATOM 1374 N N . ASN A 1 179 ? -19.923 15.100 30.331 1.00 83.69 179 ASN A N 1
ATOM 1375 C CA . ASN A 1 179 ? -21.029 15.923 30.818 1.00 83.69 179 ASN A CA 1
ATOM 1376 C C . ASN A 1 179 ? -21.400 15.555 32.263 1.00 83.69 179 ASN A C 1
ATOM 1378 O O . ASN A 1 179 ? -22.198 14.649 32.520 1.00 83.69 179 ASN A O 1
ATOM 1382 N N . GLU A 1 180 ? -20.857 16.308 33.222 1.00 83.69 180 GLU A N 1
ATOM 1383 C CA . GLU A 1 180 ? -21.089 16.076 34.655 1.00 83.69 180 GLU A CA 1
ATOM 1384 C C . GLU A 1 180 ? -22.573 16.126 35.057 1.00 83.69 180 GLU A C 1
ATOM 1386 O O . GLU A 1 180 ? -22.986 15.446 35.994 1.00 83.69 180 GLU A O 1
ATOM 1391 N N . GLN A 1 181 ? -23.401 16.920 34.369 1.00 83.81 181 GLN A N 1
ATOM 1392 C CA . GLN A 1 181 ? -24.817 17.068 34.722 1.00 83.81 181 GLN A CA 1
ATOM 1393 C C . GLN A 1 181 ? -25.621 15.803 34.411 1.00 83.81 181 GLN A C 1
ATOM 1395 O O . GLN A 1 181 ? -26.536 15.452 35.158 1.00 83.81 181 GLN A O 1
ATOM 1400 N N . ASN A 1 182 ? -25.285 15.117 33.316 1.00 84.06 182 ASN A N 1
ATOM 1401 C CA . ASN A 1 182 ? -25.932 13.861 32.943 1.00 84.06 182 ASN A CA 1
ATOM 1402 C C . ASN A 1 182 ? -25.517 12.736 33.890 1.00 84.06 182 ASN A C 1
ATOM 1404 O O . ASN A 1 182 ? -26.380 12.006 34.377 1.00 84.06 182 ASN A O 1
ATOM 1408 N N . LEU A 1 183 ? -24.226 12.664 34.231 1.00 86.44 183 LEU A N 1
ATOM 1409 C CA . LEU A 1 183 ? -23.733 11.714 35.229 1.00 86.44 183 LEU A CA 1
ATOM 1410 C C . LEU A 1 183 ? -24.391 11.930 36.593 1.00 86.44 183 LEU A C 1
ATOM 1412 O O . LEU A 1 183 ? -24.796 10.955 37.222 1.00 86.44 183 LEU A O 1
ATOM 1416 N N . LYS A 1 184 ? -24.599 13.192 36.999 1.00 85.00 184 LYS A N 1
ATOM 1417 C CA . LYS A 1 184 ? -25.289 13.514 38.254 1.00 85.00 184 LYS A CA 1
ATOM 1418 C C . LYS A 1 184 ? -26.711 12.973 38.320 1.00 85.00 184 LYS A C 1
ATOM 1420 O O . LYS A 1 184 ? -27.102 12.387 39.318 1.00 85.00 184 LYS A O 1
ATOM 1425 N N . LYS A 1 185 ? -27.466 13.093 37.233 1.00 85.31 185 LYS A N 1
ATOM 1426 C CA . LYS A 1 185 ? -28.815 12.517 37.154 1.00 85.31 185 LYS A CA 1
ATOM 1427 C C . LYS A 1 185 ? -28.789 10.988 37.149 1.00 85.31 185 LYS A C 1
ATOM 1429 O O . LYS A 1 185 ? -29.680 10.358 37.707 1.00 85.31 185 LYS A O 1
ATOM 1434 N N . ALA A 1 186 ? -27.791 10.389 36.502 1.00 85.12 186 ALA A N 1
ATOM 1435 C CA . ALA A 1 186 ? -27.698 8.940 36.350 1.00 85.12 186 ALA A CA 1
ATOM 1436 C C . ALA A 1 186 ? -27.267 8.225 37.643 1.00 85.12 186 ALA A C 1
ATOM 1438 O O . ALA A 1 186 ? -27.746 7.124 37.913 1.00 85.12 186 ALA A O 1
ATOM 1439 N N . TRP A 1 187 ? -26.400 8.835 38.458 1.00 87.25 187 TRP A N 1
ATOM 1440 C CA . TRP A 1 187 ? -25.933 8.236 39.715 1.00 87.25 187 TRP A CA 1
ATOM 1441 C C . TRP A 1 187 ? -26.869 8.467 40.913 1.00 87.25 187 TRP A C 1
ATOM 1443 O O . TRP A 1 187 ? -26.638 7.923 41.991 1.00 87.25 187 TRP A O 1
ATOM 1453 N N . GLU A 1 188 ? -27.937 9.255 40.750 1.00 86.19 188 GLU A N 1
ATOM 1454 C CA . GLU A 1 188 ? -28.921 9.515 41.803 1.00 86.19 188 GLU A CA 1
ATOM 1455 C C . GLU A 1 188 ? -29.733 8.243 42.103 1.00 86.19 188 GLU A C 1
ATOM 1457 O O . GLU A 1 188 ? -30.405 7.676 41.235 1.00 86.19 188 GLU A O 1
ATOM 1462 N N . SER A 1 189 ? -29.689 7.786 43.357 1.00 85.38 189 SER A N 1
ATOM 1463 C CA . SER A 1 189 ? -30.287 6.516 43.798 1.00 85.38 189 SER A CA 1
ATOM 1464 C C . SER A 1 189 ? -31.440 6.675 44.801 1.00 85.38 189 SER A C 1
ATOM 1466 O O . SER A 1 189 ? -31.973 5.683 45.292 1.00 85.38 189 SER A O 1
ATOM 1468 N N . SER A 1 190 ? -31.900 7.905 45.060 1.00 79.75 190 SER A N 1
ATOM 1469 C CA . SER A 1 190 ? -32.867 8.247 46.122 1.00 79.75 190 SER A CA 1
ATOM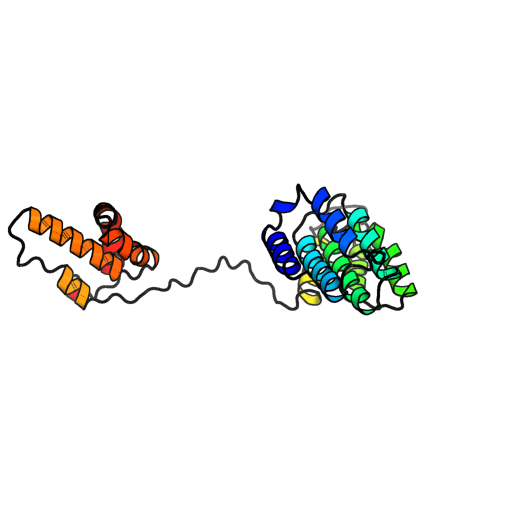 1470 C C . SER A 1 190 ? -34.242 7.555 46.041 1.00 79.75 190 SER A C 1
ATOM 1472 O O . SER A 1 190 ? -35.009 7.631 46.994 1.00 79.75 190 SER A O 1
ATOM 1474 N N . GLN A 1 191 ? -34.581 6.897 44.925 1.00 76.62 191 GLN A N 1
ATOM 1475 C CA . GLN A 1 191 ? -35.874 6.226 44.699 1.00 76.62 191 GLN A CA 1
ATOM 1476 C C . GLN A 1 191 ? -35.748 4.714 44.417 1.00 76.62 191 GLN A C 1
ATOM 1478 O O . GLN A 1 191 ? -36.556 4.155 43.677 1.00 76.62 191 GLN A O 1
ATOM 1483 N N . ARG A 1 192 ? -34.729 4.029 44.955 1.00 84.69 192 ARG A N 1
ATOM 1484 C CA . ARG A 1 192 ? -34.537 2.576 44.759 1.00 84.69 192 ARG A CA 1
ATOM 1485 C C . ARG A 1 192 ? -34.911 1.811 46.023 1.00 84.69 192 ARG A C 1
ATOM 1487 O O . ARG A 1 192 ? -34.304 2.014 47.069 1.00 84.69 192 ARG A O 1
ATOM 1494 N N . SER A 1 193 ? -35.926 0.950 45.932 1.00 85.88 193 SER A N 1
ATOM 1495 C CA . SER A 1 193 ? -36.518 0.284 47.105 1.00 85.88 193 SER A CA 1
ATOM 1496 C C . SER A 1 193 ? -36.543 -1.240 46.999 1.00 85.88 193 SER A C 1
ATOM 1498 O O . SER A 1 193 ? -36.495 -1.927 48.019 1.00 85.88 193 SER A O 1
ATOM 1500 N N . THR A 1 194 ? -36.550 -1.778 45.779 1.00 90.81 194 THR A N 1
ATOM 1501 C CA . THR A 1 194 ? -36.535 -3.219 45.503 1.00 90.81 194 THR A CA 1
ATOM 1502 C C . THR A 1 194 ? -35.201 -3.668 44.908 1.00 90.81 194 THR A C 1
ATOM 1504 O O . THR A 1 194 ? -34.397 -2.858 44.444 1.00 90.81 194 THR A O 1
ATOM 1507 N N . LYS A 1 195 ? -34.939 -4.980 44.913 1.00 88.56 195 LYS A N 1
ATOM 1508 C CA . LYS A 1 195 ? -33.727 -5.553 44.308 1.00 88.56 195 LYS A CA 1
ATOM 1509 C C . LYS A 1 195 ? -33.684 -5.280 42.802 1.00 88.56 195 LYS A C 1
ATOM 1511 O O . LYS A 1 195 ? -32.624 -4.988 42.254 1.00 88.56 195 LYS A O 1
ATOM 1516 N N . GLU A 1 196 ? -34.835 -5.362 42.155 1.00 89.88 196 GLU A N 1
ATOM 1517 C CA . GLU A 1 196 ? -35.027 -5.124 40.731 1.00 89.88 196 GLU A CA 1
ATOM 1518 C C . GLU A 1 196 ? -34.715 -3.661 40.380 1.00 89.88 196 GLU A C 1
ATOM 1520 O O . GLU A 1 196 ? -34.010 -3.412 39.401 1.00 89.88 196 GLU A O 1
ATOM 1525 N N . ASP A 1 197 ? -35.114 -2.708 41.233 1.00 89.12 197 ASP A N 1
ATOM 1526 C CA . ASP A 1 197 ? -34.780 -1.285 41.066 1.00 89.12 197 ASP A CA 1
ATOM 1527 C C . ASP A 1 197 ? -33.269 -1.037 41.086 1.00 89.12 197 ASP A C 1
ATOM 1529 O O . ASP A 1 197 ? -32.764 -0.220 40.317 1.00 89.12 197 ASP A O 1
ATOM 1533 N N . TRP A 1 198 ? -32.538 -1.728 41.965 1.00 89.19 198 TRP A N 1
ATOM 1534 C CA . TRP A 1 198 ? -31.082 -1.599 42.066 1.00 89.19 198 TRP A CA 1
ATOM 1535 C C . TRP A 1 198 ? -30.362 -2.172 40.848 1.00 89.19 198 TRP A C 1
ATOM 1537 O O . TRP A 1 198 ? -29.401 -1.573 40.363 1.00 89.19 198 TRP A O 1
ATOM 1547 N N . VAL A 1 199 ? -30.834 -3.309 40.329 1.00 88.81 199 VAL A N 1
ATOM 1548 C CA . VAL A 1 199 ? -30.286 -3.913 39.106 1.00 88.81 199 VAL A CA 1
ATOM 1549 C C . VAL A 1 199 ? -30.504 -2.986 37.911 1.00 88.81 199 VAL A C 1
ATOM 1551 O O . VAL A 1 199 ? -29.579 -2.756 37.131 1.00 88.81 199 VAL A O 1
ATOM 1554 N N . GLU A 1 200 ? -31.699 -2.412 37.792 1.00 88.12 200 GLU A N 1
ATOM 1555 C CA . GLU A 1 200 ? -32.045 -1.532 36.680 1.00 88.12 200 GLU A CA 1
ATOM 1556 C C . GLU A 1 200 ? -31.353 -0.165 36.767 1.00 88.12 200 GLU A C 1
ATOM 1558 O O . GLU A 1 200 ? -30.919 0.376 35.746 1.00 88.12 200 GLU A O 1
ATOM 1563 N N . TRP A 1 201 ? -31.185 0.367 37.981 1.00 91.38 201 TRP A N 1
ATOM 1564 C CA . TRP A 1 201 ? -30.383 1.564 38.229 1.00 91.38 201 TRP A CA 1
ATOM 1565 C C . TRP A 1 201 ? -28.924 1.348 37.832 1.00 91.38 201 TRP A C 1
ATOM 1567 O O . TRP A 1 201 ? -28.380 2.136 37.063 1.00 91.38 201 TRP A O 1
ATOM 1577 N N . MET A 1 202 ? -28.312 0.245 38.273 1.00 89.81 202 MET A N 1
ATOM 1578 C CA . MET A 1 202 ? -26.925 -0.077 37.937 1.00 89.81 202 MET A CA 1
ATOM 1579 C C . MET A 1 202 ? -26.736 -0.221 36.422 1.00 89.81 202 MET A C 1
ATOM 1581 O O . MET A 1 202 ? -25.765 0.282 35.861 1.00 89.81 202 MET A O 1
ATOM 1585 N N . ARG A 1 203 ? -27.696 -0.859 35.739 1.00 89.75 203 ARG A N 1
ATOM 1586 C CA . ARG A 1 203 ? -27.694 -0.991 34.277 1.00 89.75 203 ARG A CA 1
ATOM 1587 C C . ARG A 1 203 ? -27.742 0.375 33.588 1.00 89.75 203 ARG A C 1
ATOM 1589 O O . ARG A 1 203 ? -26.937 0.627 32.692 1.00 89.75 203 ARG A O 1
ATOM 1596 N N . HIS A 1 204 ? -28.662 1.249 33.997 1.00 90.88 204 HIS A N 1
ATOM 1597 C CA . HIS A 1 204 ? -28.772 2.604 33.452 1.00 90.88 204 HIS A CA 1
ATOM 1598 C C . HIS A 1 204 ? -27.510 3.430 33.708 1.00 90.88 204 HIS A C 1
ATOM 1600 O O . HIS A 1 204 ? -27.014 4.085 32.793 1.00 90.88 204 HIS A O 1
ATOM 1606 N N . PHE A 1 205 ? -26.962 3.359 34.920 1.00 91.88 205 PHE A N 1
ATOM 160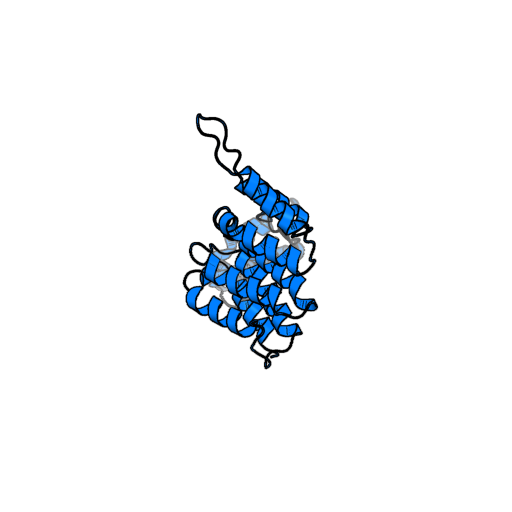7 C CA . PHE A 1 205 ? -25.760 4.093 35.286 1.00 91.88 205 PHE A CA 1
ATOM 1608 C C . PHE A 1 205 ? -24.538 3.639 34.477 1.00 91.88 205 PHE A C 1
ATOM 1610 O O . PHE A 1 205 ? -23.833 4.477 33.918 1.00 91.88 205 PHE A O 1
ATOM 1617 N N . SER A 1 206 ? -24.333 2.326 34.313 1.00 92.69 206 SER A N 1
ATOM 1618 C CA . SER A 1 206 ? -23.285 1.779 33.439 1.00 92.69 206 SER A CA 1
ATOM 1619 C C . SER A 1 206 ? -23.390 2.286 32.000 1.00 92.69 206 SER A C 1
ATOM 1621 O O . SER A 1 206 ? -22.382 2.608 31.378 1.00 92.69 206 SER A O 1
ATOM 1623 N N . VAL A 1 207 ? -24.606 2.358 31.456 1.00 93.12 207 VAL A N 1
ATOM 1624 C CA . VAL A 1 207 ? -24.843 2.827 30.085 1.00 93.12 207 VAL A CA 1
ATOM 1625 C C . VAL A 1 207 ? -24.538 4.323 29.948 1.00 93.12 207 VAL A C 1
ATOM 1627 O O . VAL A 1 207 ? -23.870 4.719 28.994 1.00 93.12 207 VAL A O 1
ATOM 1630 N N . GLU A 1 208 ? -24.957 5.155 30.902 1.00 91.88 208 GLU A N 1
ATOM 1631 C CA . GLU A 1 208 ? -24.651 6.593 30.873 1.00 91.88 208 GLU A CA 1
ATOM 1632 C C . GLU A 1 208 ? -23.154 6.879 31.096 1.00 91.88 208 GLU A C 1
ATOM 1634 O O . GLU A 1 208 ? -22.611 7.772 30.450 1.00 91.88 208 GLU A O 1
ATOM 1639 N N . LEU A 1 209 ? -22.440 6.072 31.892 1.00 92.12 209 LEU A N 1
ATOM 1640 C CA . LEU A 1 209 ? -20.975 6.152 31.998 1.00 92.12 209 LEU A CA 1
ATOM 1641 C C . LEU A 1 209 ? -20.281 5.903 30.654 1.00 92.12 209 LEU A C 1
ATOM 1643 O O . LEU A 1 209 ? -19.346 6.615 30.297 1.00 92.12 209 LEU A O 1
ATOM 1647 N N . LEU A 1 210 ? -20.736 4.916 29.878 1.00 92.56 210 LEU A N 1
ATOM 1648 C CA . LEU A 1 210 ? -20.172 4.660 28.549 1.00 92.56 210 LEU A CA 1
ATOM 1649 C C . LEU A 1 210 ? -20.454 5.814 27.588 1.00 92.56 210 LEU A C 1
ATOM 1651 O O . LEU A 1 210 ? -19.570 6.205 26.834 1.00 92.56 210 LEU A O 1
ATOM 1655 N N . LYS A 1 211 ? -21.657 6.387 27.646 1.00 91.31 211 LYS A N 1
ATOM 1656 C CA . LYS A 1 211 ? -22.066 7.523 26.812 1.00 91.31 211 LYS A CA 1
ATOM 1657 C C . LYS A 1 211 ? -21.244 8.782 27.081 1.00 91.31 211 LYS A C 1
ATOM 1659 O O . LYS A 1 211 ? -20.876 9.483 26.141 1.00 91.31 211 LYS A O 1
ATOM 1664 N N . GLU A 1 212 ? -20.965 9.059 28.351 1.00 90.38 212 GLU A N 1
ATOM 1665 C CA . GLU A 1 212 ? -20.271 10.273 28.782 1.00 90.38 212 GLU A CA 1
ATOM 1666 C C . GLU A 1 212 ? -18.745 10.097 28.864 1.00 90.38 212 GLU A C 1
ATOM 1668 O O . GLU A 1 212 ? -18.028 11.095 28.914 1.00 90.38 212 GLU A O 1
ATOM 1673 N N . SER A 1 213 ? -18.223 8.866 28.775 1.00 89.69 213 SER A N 1
ATOM 1674 C CA . SER A 1 213 ? -16.787 8.559 28.887 1.00 89.69 213 SER A CA 1
ATOM 1675 C C . SER A 1 213 ? -15.913 9.385 27.934 1.00 89.69 213 SER A C 1
ATOM 1677 O O . SER A 1 213 ? -16.218 9.464 26.751 1.00 89.69 213 SER A O 1
ATOM 1679 N N . PRO A 1 214 ? -14.781 9.956 28.373 1.00 86.00 214 PRO A N 1
ATOM 1680 C CA . PRO A 1 214 ? -13.862 10.670 27.486 1.00 86.00 214 PRO A CA 1
ATOM 1681 C C . PRO A 1 214 ? -13.172 9.747 26.467 1.00 86.00 214 PRO A C 1
ATOM 1683 O O . PRO A 1 214 ? -12.626 10.237 25.480 1.00 86.00 214 PRO A O 1
ATOM 1686 N N . SER A 1 215 ? -13.197 8.425 26.682 1.00 88.31 215 SER A N 1
ATOM 1687 C CA . SER A 1 215 ? -12.585 7.426 25.805 1.00 88.31 215 SER A CA 1
ATOM 1688 C C . SER A 1 215 ? -13.487 7.092 24.605 1.00 88.31 215 SER A C 1
ATOM 1690 O O . SER A 1 215 ? -14.594 6.572 24.797 1.00 88.31 215 SER A O 1
ATOM 1692 N N . PRO A 1 216 ? -13.018 7.286 23.354 1.00 86.06 216 PRO A N 1
ATOM 1693 C CA . PRO A 1 216 ? -13.779 6.937 22.151 1.00 86.06 216 PRO A CA 1
ATOM 1694 C C . PRO A 1 216 ? -14.189 5.461 22.091 1.00 86.06 216 PRO A C 1
ATOM 1696 O O . PRO A 1 216 ? -15.286 5.139 21.637 1.00 86.06 216 PRO A O 1
ATOM 1699 N N . ALA A 1 217 ? -13.326 4.564 22.578 1.00 87.69 217 ALA A N 1
ATOM 1700 C CA . ALA A 1 217 ? -13.590 3.128 22.582 1.00 87.69 217 ALA A CA 1
ATOM 1701 C C . ALA A 1 217 ? -14.762 2.771 23.508 1.00 87.69 217 ALA A C 1
ATOM 1703 O O . ALA A 1 217 ? -15.622 1.976 23.138 1.00 87.69 217 ALA A O 1
ATOM 1704 N N . LEU A 1 218 ? -14.839 3.400 24.686 1.00 89.94 218 LEU A N 1
ATOM 1705 C CA . LEU A 1 218 ? -15.936 3.177 25.630 1.00 89.94 218 LEU A CA 1
ATOM 1706 C C . LEU A 1 218 ? -17.244 3.810 25.136 1.00 89.94 218 LEU A C 1
ATOM 1708 O O . LEU A 1 218 ? -18.293 3.174 25.239 1.00 89.94 218 LEU A O 1
ATOM 1712 N N . ARG A 1 219 ? -17.185 4.993 24.503 1.00 90.19 219 ARG A N 1
ATOM 1713 C CA . ARG A 1 219 ? -18.358 5.613 23.857 1.00 90.19 219 ARG A CA 1
ATOM 1714 C C . ARG A 1 219 ? -18.931 4.777 22.725 1.00 90.19 219 ARG A C 1
ATOM 1716 O O . ARG A 1 219 ? -20.149 4.667 22.619 1.00 90.19 219 ARG A O 1
ATOM 1723 N N . ALA A 1 220 ? -18.090 4.156 21.900 1.00 89.12 220 ALA A N 1
ATOM 1724 C CA . ALA A 1 220 ? -18.561 3.279 20.829 1.00 89.12 220 ALA A CA 1
ATOM 1725 C C . ALA A 1 220 ? -19.390 2.098 21.377 1.00 89.12 220 ALA A C 1
ATOM 1727 O O . ALA A 1 220 ? -20.388 1.700 20.772 1.00 89.12 220 ALA A O 1
ATOM 1728 N N . CYS A 1 221 ? -19.034 1.599 22.565 1.00 90.31 221 CYS A N 1
ATOM 1729 C CA . CYS A 1 221 ? -19.727 0.502 23.237 1.00 90.31 221 CYS A CA 1
ATOM 1730 C C . CYS A 1 221 ? -21.086 0.885 23.850 1.00 90.31 221 CYS A C 1
ATOM 1732 O O . CYS A 1 221 ? -21.838 -0.015 24.221 1.00 90.31 221 CYS A O 1
ATOM 1734 N N . TYR A 1 222 ? -21.441 2.175 23.940 1.00 91.25 222 TYR A N 1
ATOM 1735 C CA . TYR A 1 222 ? -22.732 2.632 24.479 1.00 91.25 222 TYR A CA 1
ATOM 1736 C C . TYR A 1 222 ? -23.928 1.969 23.783 1.00 91.25 222 TYR A C 1
ATOM 1738 O O . TYR A 1 222 ? -24.814 1.427 24.443 1.00 91.25 222 TYR A O 1
ATOM 1746 N N . THR A 1 223 ? -23.932 1.975 22.446 1.00 90.69 223 THR A N 1
ATOM 1747 C CA . THR A 1 223 ? -25.038 1.423 21.642 1.00 90.69 223 THR A CA 1
ATOM 1748 C C . THR A 1 223 ? -25.216 -0.075 21.884 1.00 90.69 223 THR A C 1
ATOM 1750 O O . THR A 1 223 ? -26.338 -0.558 22.030 1.00 90.69 223 THR A O 1
ATOM 1753 N N . LEU A 1 224 ? -24.105 -0.804 22.009 1.00 90.06 224 LEU A N 1
ATOM 1754 C CA . LEU A 1 224 ? -24.114 -2.228 22.319 1.00 90.06 224 LEU A CA 1
ATOM 1755 C C . LEU A 1 224 ? -24.606 -2.484 23.747 1.00 90.06 224 LEU A C 1
ATOM 1757 O O . LEU A 1 224 ? -25.443 -3.356 23.956 1.00 90.06 224 LEU A O 1
ATOM 1761 N N . ALA A 1 225 ? -24.159 -1.685 24.715 1.00 91.81 225 ALA A N 1
ATOM 1762 C CA . ALA A 1 225 ? -24.558 -1.788 26.115 1.00 91.81 225 ALA A CA 1
ATOM 1763 C C . ALA A 1 225 ? -26.061 -1.524 26.348 1.00 91.81 225 ALA A C 1
ATOM 1765 O O . ALA A 1 225 ? -26.634 -2.052 27.302 1.00 91.81 225 ALA A O 1
ATOM 1766 N N . GLN A 1 226 ? -26.723 -0.756 25.470 1.00 90.50 226 GLN A N 1
ATOM 1767 C CA . GLN A 1 226 ? -28.181 -0.581 25.501 1.00 90.50 226 GLN A CA 1
ATOM 1768 C C . GLN A 1 226 ? -28.943 -1.857 25.123 1.00 90.50 226 GLN A C 1
ATOM 1770 O O . GLN A 1 226 ? -29.995 -2.128 25.699 1.00 90.50 226 GLN A O 1
ATOM 1775 N N . VAL A 1 227 ? -28.418 -2.632 24.169 1.00 91.81 227 VAL A N 1
ATOM 1776 C CA . VAL A 1 227 ? -29.050 -3.863 23.658 1.00 91.81 227 VAL A CA 1
ATOM 1777 C C . VAL A 1 227 ? -28.617 -5.091 24.466 1.00 91.81 227 VAL A C 1
ATOM 1779 O O . VAL A 1 227 ? -29.381 -6.043 24.616 1.00 91.81 227 VAL A O 1
ATOM 1782 N N . GLN A 1 228 ? -27.399 -5.073 25.010 1.00 89.56 228 GLN A N 1
ATOM 1783 C CA . GLN A 1 228 ? -26.774 -6.180 25.726 1.00 89.56 228 GLN A CA 1
ATOM 1784 C C . GLN A 1 228 ? -26.393 -5.775 27.164 1.00 89.56 228 GLN A C 1
ATOM 1786 O O . GLN A 1 228 ? -25.313 -5.229 27.400 1.00 89.56 228 GLN A O 1
ATOM 1791 N N . PRO A 1 229 ? -27.236 -6.103 28.166 1.00 85.62 229 PRO A N 1
ATOM 1792 C CA . PRO A 1 229 ? -27.002 -5.717 29.561 1.00 85.62 229 PRO A CA 1
ATOM 1793 C C . PRO A 1 229 ? -25.705 -6.266 30.177 1.00 85.62 229 PRO A C 1
ATOM 1795 O O . PRO A 1 229 ? -25.159 -5.662 31.097 1.00 85.62 229 PRO A O 1
ATOM 1798 N N . HIS A 1 230 ? -25.197 -7.402 29.685 1.00 89.00 230 HIS A N 1
ATOM 1799 C CA . HIS A 1 230 ? -23.944 -7.988 30.172 1.00 89.00 230 HIS A CA 1
ATOM 1800 C C . HIS A 1 230 ? -22.725 -7.132 29.789 1.00 89.00 230 HIS A C 1
ATOM 1802 O O . HIS A 1 230 ? -21.861 -6.898 30.625 1.00 89.00 230 HIS A O 1
ATOM 1808 N N . THR A 1 231 ? -22.711 -6.552 28.586 1.00 86.81 231 THR A N 1
ATOM 1809 C CA . THR A 1 231 ? -21.647 -5.647 28.126 1.00 86.81 231 THR A CA 1
ATOM 1810 C C . THR A 1 231 ? -21.551 -4.392 28.996 1.00 86.81 231 THR A C 1
ATOM 1812 O O . THR A 1 231 ? -20.455 -3.958 29.343 1.00 86.81 231 THR A O 1
ATOM 1815 N N . ALA A 1 232 ? -22.696 -3.829 29.405 1.00 89.50 232 ALA A N 1
ATOM 1816 C CA . ALA A 1 232 ? -22.743 -2.686 30.321 1.00 89.50 232 ALA A CA 1
ATOM 1817 C C . ALA A 1 232 ? -22.123 -3.018 31.692 1.00 89.50 232 ALA A C 1
ATOM 1819 O O . ALA A 1 232 ? -21.479 -2.176 32.317 1.00 89.50 232 ALA A O 1
ATOM 1820 N N . LYS A 1 233 ? -22.315 -4.255 32.162 1.00 89.94 233 LYS A N 1
ATOM 1821 C CA . LYS A 1 233 ? -21.757 -4.739 33.426 1.00 89.94 233 LYS A CA 1
ATOM 1822 C C . LYS A 1 233 ? -20.244 -4.940 33.333 1.00 89.94 233 LYS A C 1
ATOM 1824 O O . LYS A 1 233 ? -19.530 -4.491 34.224 1.00 89.94 233 LYS A O 1
ATOM 1829 N N . ASP A 1 234 ? -19.763 -5.567 32.264 1.00 93.19 234 ASP A N 1
ATOM 1830 C CA . ASP A 1 234 ? -18.339 -5.878 32.093 1.00 93.19 234 ASP A CA 1
ATOM 1831 C C . ASP A 1 234 ? -17.494 -4.611 31.891 1.00 93.19 234 ASP A C 1
ATOM 1833 O O . ASP A 1 234 ? -16.382 -4.504 32.405 1.00 93.19 234 ASP A O 1
ATOM 1837 N N . LEU A 1 235 ? -18.046 -3.608 31.200 1.00 92.38 235 LEU A N 1
ATOM 1838 C CA . LEU A 1 235 ? -17.371 -2.333 30.953 1.00 92.38 235 LEU A CA 1
ATOM 1839 C C . LEU A 1 235 ? -17.581 -1.292 32.058 1.00 92.38 235 LEU A C 1
ATOM 1841 O O . LEU A 1 235 ? -17.011 -0.204 31.970 1.00 92.38 235 LEU A O 1
ATOM 1845 N N . PHE A 1 236 ? -18.353 -1.603 33.105 1.00 93.25 236 PHE A N 1
ATOM 1846 C CA . PHE A 1 236 ? -18.659 -0.652 34.175 1.00 93.25 236 PHE A CA 1
ATOM 1847 C C . PHE A 1 236 ? -17.394 -0.072 34.815 1.00 93.25 236 PHE A C 1
ATOM 1849 O O . PHE A 1 236 ? -17.263 1.143 34.905 1.00 93.25 236 PHE A O 1
ATOM 1856 N N . ALA A 1 237 ? -16.447 -0.922 35.224 1.00 92.44 237 ALA A N 1
ATOM 1857 C CA . ALA A 1 237 ? -15.236 -0.469 35.910 1.00 92.44 237 ALA A CA 1
ATOM 1858 C C . ALA A 1 237 ? -14.389 0.465 35.028 1.00 92.44 237 ALA A C 1
ATOM 1860 O O . ALA A 1 237 ? -13.898 1.490 35.498 1.00 92.44 237 ALA A O 1
ATOM 1861 N N . ALA A 1 238 ? -14.273 0.144 33.735 1.00 90.25 238 ALA A N 1
ATOM 1862 C CA . ALA A 1 238 ? -13.550 0.966 32.770 1.00 90.25 238 ALA A CA 1
ATOM 1863 C C . ALA A 1 238 ? -14.268 2.300 32.501 1.00 90.25 238 ALA A C 1
ATOM 1865 O O . ALA A 1 238 ? -13.632 3.354 32.523 1.00 90.25 238 ALA A O 1
ATOM 1866 N N . GLY A 1 239 ? -15.592 2.269 32.308 1.00 90.06 239 GLY A N 1
ATOM 1867 C CA . GLY A 1 239 ? -16.431 3.461 32.150 1.00 90.06 239 GLY A CA 1
ATOM 1868 C C . GLY A 1 239 ? -16.383 4.377 33.370 1.00 90.06 239 GLY A C 1
ATOM 1869 O O . GLY A 1 239 ? -16.214 5.586 33.224 1.00 90.06 239 GLY A O 1
ATOM 1870 N N . PHE A 1 240 ? -16.454 3.795 34.568 1.00 90.88 240 PHE A N 1
ATOM 1871 C CA . PHE A 1 240 ? -16.387 4.514 35.833 1.00 90.88 240 PHE A CA 1
ATOM 1872 C C . PHE A 1 240 ? -15.050 5.229 36.001 1.00 90.88 240 PHE A C 1
ATOM 1874 O O . PHE A 1 240 ? -15.054 6.443 36.150 1.00 90.88 240 PHE A O 1
ATOM 1881 N N . ILE A 1 241 ? -13.915 4.522 35.914 1.00 89.56 241 ILE A N 1
ATOM 1882 C CA . ILE A 1 241 ? -12.582 5.135 36.078 1.00 89.56 241 ILE A CA 1
ATOM 1883 C C . ILE A 1 241 ? -12.370 6.244 35.045 1.00 89.56 241 ILE A C 1
ATOM 1885 O O . ILE A 1 241 ? -11.890 7.321 35.389 1.00 89.56 241 ILE A O 1
ATOM 1889 N N . SER A 1 242 ? -12.774 5.989 33.798 1.00 87.44 242 SER A N 1
ATOM 1890 C CA . SER A 1 242 ? -12.623 6.938 32.700 1.00 87.44 242 SER A CA 1
ATOM 1891 C C . SER A 1 242 ? -13.430 8.223 32.907 1.00 87.44 242 SER A C 1
ATOM 1893 O O . SER A 1 242 ? -12.944 9.287 32.544 1.00 87.44 242 SER A O 1
ATOM 1895 N N . CYS A 1 243 ? -14.641 8.148 33.464 1.00 88.38 243 CYS A N 1
ATOM 1896 C CA . CYS A 1 243 ? -15.424 9.345 33.785 1.00 88.38 243 CYS A CA 1
ATOM 1897 C C . CYS A 1 243 ? -14.946 9.997 35.084 1.00 88.38 243 CYS A C 1
ATOM 1899 O O . CYS A 1 243 ? -14.853 11.217 35.161 1.00 88.38 243 CYS A O 1
ATOM 1901 N N . TRP A 1 244 ? -14.633 9.188 36.099 1.00 86.25 244 TRP A N 1
ATOM 1902 C CA . TRP A 1 244 ? -14.274 9.643 37.438 1.00 86.25 244 TRP A CA 1
ATOM 1903 C C . TRP A 1 244 ? -13.020 10.512 37.437 1.00 86.25 244 TRP A C 1
ATOM 1905 O O . TRP A 1 244 ? -12.982 11.508 38.154 1.00 86.25 244 TRP A O 1
ATOM 1915 N N . SER A 1 245 ? -12.025 10.186 36.603 1.00 83.19 245 SER A N 1
ATOM 1916 C CA . SER A 1 245 ? -10.796 10.977 36.468 1.00 83.19 245 SER A CA 1
ATOM 1917 C C . SER A 1 245 ? -11.019 12.402 35.953 1.00 83.19 245 SER A C 1
ATOM 1919 O O . SER A 1 245 ? -10.173 13.256 36.189 1.00 83.19 245 SER A O 1
ATOM 1921 N N . GLU A 1 246 ? -12.130 12.656 35.260 1.00 83.19 246 GLU A N 1
ATOM 1922 C CA . GLU A 1 246 ? -12.453 13.953 34.649 1.00 83.19 246 GLU A CA 1
ATOM 1923 C C . GLU A 1 246 ? -13.497 14.753 35.452 1.00 83.19 246 GLU A C 1
ATOM 1925 O O . GLU A 1 246 ? -13.802 15.890 35.099 1.00 83.19 246 GLU A O 1
ATOM 1930 N N . LEU A 1 247 ? -14.063 14.184 36.524 1.00 82.38 247 LEU A N 1
ATOM 1931 C CA . LEU A 1 247 ? -15.041 14.873 37.371 1.00 82.38 247 LEU A CA 1
ATOM 1932 C C . LEU A 1 247 ? -14.379 15.927 38.268 1.00 82.38 247 LEU A C 1
ATOM 1934 O O . LEU A 1 247 ? -13.316 15.707 38.849 1.00 82.38 247 LEU A O 1
ATOM 1938 N N . SER A 1 248 ? -15.070 17.050 38.460 1.00 78.94 248 SER A N 1
ATOM 1939 C CA . SER A 1 248 ? -14.710 18.084 39.431 1.00 78.94 248 SER A CA 1
ATOM 1940 C C . SER A 1 248 ? -14.611 17.542 40.865 1.00 78.94 248 SER A C 1
ATOM 1942 O O . SER A 1 248 ? -15.382 16.675 41.279 1.00 78.94 248 SER A O 1
ATOM 1944 N N . SER A 1 249 ? -13.703 18.107 41.670 1.00 74.69 249 SER A N 1
ATOM 1945 C CA . SER A 1 249 ? -13.472 17.702 43.069 1.00 74.69 249 SER A CA 1
ATOM 1946 C C . SER A 1 249 ? -14.734 17.754 43.941 1.00 74.69 249 SER A C 1
ATOM 1948 O O . SER A 1 249 ? -14.918 16.896 44.795 1.00 74.69 249 SER A O 1
ATOM 1950 N N . ASN A 1 250 ? -15.637 18.705 43.683 1.00 75.00 250 ASN A N 1
ATOM 1951 C CA . ASN A 1 250 ? -16.936 18.814 44.363 1.00 75.00 250 ASN A CA 1
ATOM 1952 C C . ASN A 1 250 ? -17.907 17.674 44.020 1.00 75.00 250 ASN A C 1
ATOM 1954 O O . ASN A 1 250 ? -18.876 17.469 44.737 1.00 75.00 250 ASN A O 1
ATOM 1958 N N . SER A 1 251 ? -17.704 16.996 42.890 1.00 73.69 251 SER A N 1
ATOM 1959 C CA . SER A 1 251 ? -18.539 15.880 42.441 1.00 73.69 251 SER A CA 1
ATOM 1960 C C . SER A 1 251 ? -17.954 14.521 42.856 1.00 73.69 251 SER A C 1
ATOM 1962 O O . SER A 1 251 ? -18.660 13.524 42.801 1.00 73.69 251 SER A O 1
ATOM 1964 N N . GLN A 1 252 ? -16.678 14.476 43.259 1.00 74.00 252 GLN A N 1
ATOM 1965 C CA . GLN A 1 252 ? -16.008 13.275 43.777 1.00 74.00 252 GLN A CA 1
ATOM 1966 C C . GLN A 1 252 ? -16.153 13.096 45.302 1.00 74.00 252 GLN A C 1
ATOM 1968 O O . GLN A 1 252 ? -15.834 12.019 45.809 1.00 74.00 252 GLN A O 1
ATOM 1973 N N . GLN A 1 253 ? -16.570 14.148 46.019 1.00 58.62 253 GLN A N 1
ATOM 1974 C CA . GLN A 1 253 ? -16.857 14.149 47.462 1.00 58.62 253 GLN A CA 1
ATOM 1975 C C . GLN A 1 253 ? -18.278 13.668 47.750 1.00 58.62 253 GLN A C 1
ATOM 1977 O O . GLN A 1 253 ? -18.435 12.941 48.756 1.00 58.62 253 GLN A O 1
#

Organism: NCBI:txid1461544